Protein AF-0000000072259030 (afdb_homodimer)

InterPro domains:
  IPR032808 DoxX family [PF07681] (17-98)
  IPR051907 DoxX-like inner membrane-associated oxidoreductase [PTHR33452] (8-135)

Radius of gyration: 19.69 Å; Cα contacts (8 Å, |Δi|>4): 380; chains: 2; bounding box: 44×51×45 Å

pLDDT: mean 93.21, std 11.42, range [31.78, 98.94]

Secondary structure (DSSP, 8-state):
--STTT---HHHHHHHHHHHHHHHHHHHHHHHHHHHHTHHHHHHH---TTSS-HHHHHHHHHIIIIIIHHHHHHTSSHHHHHHHHHHHHHHIIIIITTTS-HHHHHHHHHHHHHHHHHHHH-S-SSSHHHHHHHHH--/--STTT---HHHHHHHHHHHHHHHHHHHHHHHHHHHHTHHHHHHH---TTSS-HHHHHHHHHIIIIIIHHHHHHTSSHHHHHHHHHHHHHIIIIIITTTS-HHHHHHHHHHHHHHHHHHHH-S-SSSHHHHHHHHH--

Sequence (276 aa):
MKKVFFSTSPYFADLAKLLLRVGSALMMLTHGWSKISNFSTNLTSFRDPIGLGPAISLQLAIFAEFFCAILLAIGFLSRLSLIPLIITMSVAAFIAHADDPFSSKEKPLLFLLIFIVLLFLGPGRYSVDGQIKKNRNYMKKVFFSTSPYFADLAKLLLRVGSALMMLTHGWSKISNFSTNLTSFRDPIGLGPAISLQLAIFAEFFCAILLAIGFLSRLSLIPLIITMSVAAFIAHADDPFSSKEKPLLFLLIFIVLLFLGPGRYSVDGQIKKNRNY

Nearest PDB structures (foldseek):
  8jxk-assembly3_C  TM=5.195E-01  e=1.902E+00  Mycobacterium tuberculosis H37Rv
  7ajf-assembly1_a  TM=3.246E-01  e=3.812E+00  Bos taurus
  7ajf-assembly1_a  TM=3.245E-01  e=4.864E+00  Bos taurus

Foldseek 3Di:
DVDVVPDDDPVNLQVVLLCLQQVLLVVLQVVLVVCVVCVVVQQVDADDQPPPHSNVLSVLSSCLSHVLSVCSNQQHCNLVSLVSLLVNLCCQQCGVCVPPPVVSNVVSVVSNVSSVVCNVSGNHCRHPVNVVVVVVVD/DVDVVPDDDPVNLQVVLLCLQQVLLVVLQVVLVVCVVCVVVQQVVADDQPPPHSNVLSVLSNCLSHVLSVCSNQQHCNLVSLVSLLVNLCCQQCGVCVPPPVVSNVVSVVSNVSSVVCNVSGNHCRHPVNVVVVVVVD

Solvent-accessible surface area (backbone atoms only — not comparable to full-atom values): 13696 Å² total; per-residue (Å²): 125,74,59,66,79,68,55,61,50,74,68,37,42,44,49,23,37,39,49,51,41,33,54,52,18,54,58,39,27,53,56,15,45,53,47,59,78,40,37,74,63,40,55,76,63,39,67,44,74,82,69,73,40,27,58,53,42,47,51,53,45,33,45,20,27,31,53,23,20,50,32,33,41,54,12,40,64,32,63,67,29,38,49,50,40,39,51,50,23,45,43,45,26,63,52,66,27,51,88,48,59,64,80,72,20,42,54,35,43,53,50,31,49,52,45,56,28,40,57,34,52,43,54,34,65,84,14,48,49,31,47,52,53,54,55,66,76,99,126,76,59,66,81,69,56,60,50,72,67,36,41,42,49,23,37,40,49,52,42,34,53,52,18,54,59,38,28,54,58,14,44,53,49,61,78,40,36,73,63,40,55,77,64,38,65,43,73,83,69,72,40,27,57,54,41,48,50,53,46,32,45,21,26,31,54,24,19,50,32,33,42,54,11,41,61,31,65,67,28,39,48,51,38,41,52,48,23,45,41,45,25,63,50,66,26,50,87,48,59,63,80,74,21,44,54,36,43,52,51,30,50,52,45,55,28,40,56,34,52,44,53,35,66,84,14,49,49,32,47,51,53,54,56,66,76,99

Structure (mmCIF, N/CA/C/O backbone):
data_AF-0000000072259030-model_v1
#
loop_
_entity.id
_entity.type
_entity.pdbx_description
1 polymer 'DoxX family protein'
#
loop_
_atom_site.group_PDB
_atom_site.id
_atom_site.type_symbol
_atom_site.label_atom_id
_atom_site.label_alt_id
_atom_site.label_comp_id
_atom_site.label_asym_id
_atom_site.label_entity_id
_atom_site.label_seq_id
_atom_site.pdbx_PDB_ins_code
_atom_site.Cartn_x
_atom_site.Cartn_y
_atom_site.Cartn_z
_atom_site.occupancy
_atom_site.B_iso_or_equiv
_atom_site.auth_seq_id
_atom_site.auth_comp_id
_atom_site.auth_asym_id
_atom_site.auth_atom_id
_atom_site.pdbx_PDB_model_num
ATOM 1 N N . MET A 1 1 ? 15.438 25.406 -5.754 1 32.22 1 MET A N 1
ATOM 2 C CA . MET A 1 1 ? 15.258 23.984 -6.066 1 32.22 1 MET A CA 1
ATOM 3 C C . MET A 1 1 ? 15.266 23.156 -4.797 1 32.22 1 MET A C 1
ATOM 5 O O . MET A 1 1 ? 15.211 21.922 -4.863 1 32.22 1 MET A O 1
ATOM 9 N N . LYS A 1 2 ? 16 23.625 -3.734 1 45.88 2 LYS A N 1
ATOM 10 C CA . LYS A 1 2 ? 16.328 23.125 -2.4 1 45.88 2 LYS A CA 1
ATOM 11 C C . LYS A 1 2 ? 15.07 22.938 -1.556 1 45.88 2 LYS A C 1
ATOM 13 O O . LY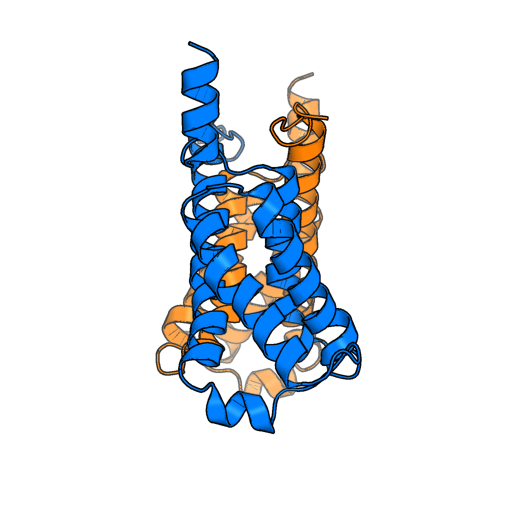S A 1 2 ? 15.023 22.078 -0.676 1 45.88 2 LYS A O 1
ATOM 18 N N . LYS A 1 3 ? 14.125 23.734 -1.747 1 51.41 3 LYS A N 1
ATOM 19 C CA . LYS A 1 3 ? 12.906 23.922 -0.966 1 51.41 3 LYS A CA 1
ATOM 20 C C . LYS A 1 3 ? 11.891 22.828 -1.259 1 51.41 3 LYS A C 1
ATOM 22 O O . LYS A 1 3 ? 11.133 22.422 -0.374 1 51.41 3 LYS A O 1
ATOM 27 N N . VAL A 1 4 ? 11.875 22.453 -2.533 1 48.81 4 VAL A N 1
ATOM 28 C CA . VAL A 1 4 ? 10.867 21.547 -3.076 1 48.81 4 VAL A CA 1
ATOM 29 C C . VAL A 1 4 ? 11.062 20.141 -2.486 1 48.81 4 VAL A C 1
ATOM 31 O O . VAL A 1 4 ? 10.086 19.438 -2.209 1 48.81 4 VAL A O 1
ATOM 34 N N . PHE A 1 5 ? 12.344 19.781 -2.346 1 55.09 5 PHE A N 1
ATOM 35 C CA . PHE A 1 5 ? 12.672 18.453 -1.849 1 55.09 5 PHE A CA 1
ATOM 36 C C . PHE A 1 5 ? 12.258 18.312 -0.391 1 55.09 5 PHE A C 1
ATOM 38 O O . PHE A 1 5 ? 12.023 17.188 0.079 1 55.09 5 PHE A O 1
ATOM 45 N N . PHE A 1 6 ? 11.961 19.406 0.189 1 61.59 6 PHE A N 1
ATOM 46 C CA . PHE A 1 6 ? 11.766 19.25 1.626 1 61.59 6 PHE A CA 1
ATOM 47 C C . PHE A 1 6 ? 10.375 19.734 2.037 1 61.59 6 PHE A C 1
ATOM 49 O O . PHE A 1 6 ? 9.93 19.469 3.16 1 61.59 6 PHE A O 1
ATOM 56 N N . SER A 1 7 ? 9.742 20.422 1.104 1 65.44 7 SER A N 1
ATOM 57 C CA . SER A 1 7 ? 8.539 21.047 1.633 1 65.44 7 SER A CA 1
ATOM 58 C C . SER A 1 7 ? 7.289 20.25 1.242 1 65.44 7 SER A C 1
ATOM 60 O O . SER A 1 7 ? 7.211 19.719 0.137 1 65.44 7 SER A O 1
ATOM 62 N N . THR A 1 8 ? 6.469 19.875 2.279 1 71.69 8 THR A N 1
ATOM 63 C CA . THR A 1 8 ? 5.16 19.281 2 1 71.69 8 THR A CA 1
ATOM 64 C C . THR A 1 8 ? 4.059 20.328 2.162 1 71.69 8 THR A C 1
ATOM 66 O O . THR A 1 8 ? 3.889 20.891 3.242 1 71.69 8 THR A O 1
ATOM 69 N N . SER A 1 9 ? 3.385 20.734 1.022 1 84.31 9 SER A N 1
ATOM 70 C CA . SER A 1 9 ? 2.256 21.656 1.06 1 84.31 9 SER A CA 1
ATOM 71 C C . SER A 1 9 ? 0.97 20.953 1.466 1 84.31 9 SER A C 1
ATOM 73 O O . SER A 1 9 ? 0.848 19.734 1.297 1 84.31 9 SER A O 1
ATOM 75 N N . PRO A 1 10 ? 0.108 21.641 2.115 1 87.69 10 PRO A N 1
ATOM 76 C CA . PRO A 1 10 ? -1.183 21.047 2.482 1 87.69 10 PRO A CA 1
ATOM 77 C C . PRO A 1 10 ? -1.899 20.406 1.294 1 87.69 10 PRO A C 1
ATOM 79 O O . PRO A 1 10 ? -2.609 19.422 1.458 1 87.69 10 PRO A O 1
ATOM 82 N N . TYR A 1 11 ? -1.711 21 0.167 1 92.19 11 TYR A N 1
ATOM 83 C CA . TYR A 1 11 ? -2.322 20.453 -1.04 1 92.19 11 TYR A CA 1
ATOM 84 C C . TYR A 1 11 ? -1.773 19.062 -1.349 1 92.19 11 TYR A C 1
ATOM 86 O O . TYR A 1 11 ? -2.531 18.156 -1.693 1 92.19 11 TYR A O 1
ATOM 94 N N . PHE A 1 12 ? -0.479 18.859 -1.226 1 94.12 12 PHE A N 1
ATOM 95 C CA . PHE A 1 12 ? 0.151 17.578 -1.506 1 94.12 12 PHE A CA 1
ATOM 96 C C . PHE A 1 12 ? -0.278 16.531 -0.485 1 94.12 12 PHE A C 1
ATOM 98 O O . PHE A 1 12 ? -0.446 15.359 -0.826 1 94.12 12 PHE A O 1
ATOM 105 N N . ALA A 1 13 ? -0.448 16.969 0.732 1 94.06 13 ALA A N 1
ATOM 106 C CA . ALA A 1 13 ? -0.908 16.047 1.768 1 94.06 13 ALA A CA 1
ATOM 107 C C . ALA A 1 13 ? -2.322 15.562 1.477 1 94.06 13 ALA A C 1
ATOM 109 O O . ALA A 1 13 ? -2.625 14.375 1.649 1 94.06 13 ALA A O 1
ATOM 110 N N . ASP A 1 14 ? -3.148 16.5 1.069 1 95.62 14 ASP A N 1
ATOM 111 C CA . ASP A 1 14 ? -4.523 16.125 0.73 1 95.62 14 ASP A CA 1
ATOM 112 C C . ASP A 1 14 ? -4.559 15.188 -0.47 1 95.62 14 ASP A C 1
ATOM 114 O O . ASP A 1 14 ? -5.344 14.234 -0.495 1 95.62 14 ASP A O 1
ATOM 118 N N . LEU A 1 15 ? -3.781 15.453 -1.418 1 97.06 15 LEU A N 1
ATOM 119 C CA . LEU A 1 15 ? -3.695 14.609 -2.602 1 97.06 15 LEU A CA 1
ATOM 120 C C . LEU A 1 15 ? -3.193 13.211 -2.236 1 97.06 15 LEU A C 1
ATOM 122 O O . LEU A 1 15 ? -3.697 12.211 -2.752 1 97.06 15 LEU A O 1
ATOM 126 N N . ALA A 1 16 ? -2.199 13.172 -1.402 1 97.81 16 ALA A N 1
ATOM 127 C CA . ALA A 1 16 ? -1.639 11.891 -0.961 1 97.81 16 ALA A CA 1
ATOM 128 C C . ALA A 1 16 ? -2.699 11.031 -0.279 1 97.81 16 ALA A C 1
ATOM 130 O O . ALA A 1 16 ? -2.822 9.844 -0.569 1 97.81 16 ALA A O 1
ATOM 131 N N . LYS A 1 17 ? -3.426 11.633 0.589 1 97.62 17 LYS A N 1
ATOM 132 C CA . LYS A 1 17 ? -4.484 10.914 1.284 1 97.62 17 LYS A CA 1
ATOM 133 C C . LYS A 1 17 ? -5.527 10.383 0.302 1 97.62 17 LYS A C 1
ATOM 135 O O . LYS A 1 17 ? -5.988 9.25 0.426 1 97.62 17 LYS A O 1
ATOM 140 N N . LEU A 1 18 ? -5.902 11.227 -0.646 1 98.56 18 LEU A N 1
ATOM 141 C CA . LEU A 1 18 ? -6.883 10.844 -1.653 1 98.56 18 LEU A CA 1
ATOM 142 C C . LEU A 1 18 ? -6.387 9.664 -2.477 1 98.56 18 LEU A C 1
ATOM 144 O O . LEU A 1 18 ? -7.109 8.68 -2.668 1 98.56 18 LEU A O 1
ATOM 148 N N . LEU A 1 19 ? -5.176 9.734 -2.934 1 98.81 19 LEU A N 1
ATOM 149 C CA . LEU A 1 19 ? -4.594 8.688 -3.768 1 98.81 19 LEU A CA 1
ATOM 150 C C . LEU A 1 19 ? -4.523 7.367 -3.008 1 98.81 19 LEU A C 1
ATOM 152 O O . LEU A 1 19 ? -4.883 6.316 -3.545 1 98.81 19 LEU A O 1
ATOM 156 N N . LEU A 1 20 ? -4.051 7.434 -1.818 1 98.88 20 LEU A N 1
ATOM 157 C CA . LEU A 1 20 ? -3.896 6.234 -1.008 1 98.88 20 LEU A CA 1
ATOM 158 C C . LEU A 1 20 ? -5.246 5.566 -0.762 1 98.88 20 LEU A C 1
ATOM 160 O O . LEU A 1 20 ? -5.379 4.352 -0.908 1 98.88 20 LEU A O 1
ATOM 164 N N . ARG A 1 21 ? -6.191 6.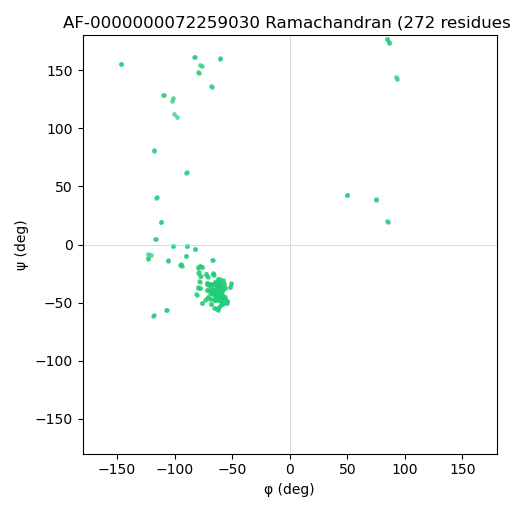375 -0.381 1 98.88 21 ARG A N 1
ATOM 165 C CA . ARG A 1 21 ? -7.523 5.887 -0.045 1 98.88 21 ARG A CA 1
ATOM 166 C C . ARG A 1 21 ? -8.219 5.301 -1.27 1 98.88 21 ARG A C 1
ATOM 168 O O . ARG A 1 21 ? -8.641 4.145 -1.255 1 98.88 21 ARG A O 1
ATOM 175 N N . VAL A 1 22 ? -8.32 6.062 -2.344 1 98.94 22 VAL A N 1
ATOM 176 C CA . VAL A 1 22 ? -9.07 5.652 -3.529 1 98.94 22 VAL A CA 1
ATOM 177 C C . VAL A 1 22 ? -8.32 4.535 -4.25 1 98.94 22 VAL A C 1
ATOM 179 O O . VAL A 1 22 ? -8.922 3.547 -4.676 1 98.94 22 VAL A O 1
ATOM 182 N N . GLY A 1 23 ? -7.02 4.695 -4.414 1 98.94 23 GLY A N 1
ATOM 183 C CA . GLY A 1 23 ? -6.223 3.688 -5.094 1 98.94 23 GLY A CA 1
ATOM 184 C C . GLY A 1 23 ? -6.309 2.32 -4.441 1 98.94 23 GLY A C 1
ATOM 185 O O . GLY A 1 23 ? -6.527 1.315 -5.121 1 98.94 23 GLY A O 1
ATOM 186 N N . SER A 1 24 ? -6.09 2.275 -3.123 1 98.94 24 SER A N 1
ATOM 187 C CA . SER A 1 24 ? -6.137 0.996 -2.422 1 98.94 24 SER A CA 1
ATOM 188 C C . SER A 1 24 ? -7.551 0.421 -2.416 1 98.94 24 SER A C 1
ATOM 190 O O . SER A 1 24 ? -7.734 -0.792 -2.537 1 98.94 24 SER A O 1
ATOM 192 N N . ALA A 1 25 ? -8.57 1.274 -2.246 1 98.94 25 ALA A N 1
ATOM 193 C CA . ALA A 1 25 ? -9.953 0.814 -2.23 1 98.94 25 ALA A CA 1
ATOM 194 C C . ALA A 1 25 ? -10.344 0.198 -3.572 1 98.94 25 ALA A C 1
ATOM 196 O O . ALA A 1 25 ? -11 -0.847 -3.615 1 98.94 25 ALA A O 1
ATOM 197 N N . LEU A 1 26 ? -9.961 0.825 -4.648 1 98.88 26 LEU A N 1
ATOM 198 C CA . LEU A 1 26 ? -10.305 0.306 -5.969 1 98.88 26 LEU A CA 1
ATOM 199 C C . LEU A 1 26 ? -9.625 -1.039 -6.215 1 98.88 26 LEU A C 1
ATOM 201 O O . LEU A 1 26 ? -10.227 -1.943 -6.797 1 98.88 26 LEU A O 1
ATOM 205 N N . MET A 1 27 ? -8.398 -1.14 -5.805 1 98.88 27 MET A N 1
ATOM 206 C CA . MET A 1 27 ? -7.719 -2.424 -5.961 1 98.88 27 MET A CA 1
ATOM 207 C C . MET A 1 27 ? -8.367 -3.492 -5.086 1 98.88 27 MET A C 1
ATOM 209 O O . MET A 1 27 ? -8.516 -4.641 -5.512 1 98.88 27 MET A O 1
ATOM 213 N N . MET A 1 28 ? -8.758 -3.104 -3.879 1 98.88 28 MET A N 1
ATOM 214 C CA . MET A 1 28 ? -9.453 -4.039 -2.996 1 98.88 28 MET A CA 1
ATOM 215 C C . MET A 1 28 ? -10.781 -4.48 -3.605 1 98.88 28 MET A C 1
ATOM 217 O O . MET A 1 28 ? -11.164 -5.645 -3.49 1 98.88 28 MET A O 1
ATOM 221 N N . LEU A 1 29 ? -11.445 -3.568 -4.277 1 98.75 29 LEU A N 1
ATOM 222 C CA . LEU A 1 29 ? -12.742 -3.832 -4.891 1 98.75 29 LEU A CA 1
ATOM 223 C C . LEU A 1 29 ? -12.648 -4.977 -5.895 1 98.75 29 LEU A C 1
ATOM 225 O O . LEU A 1 29 ? -13.602 -5.738 -6.07 1 98.75 29 LEU A O 1
ATOM 229 N N . THR A 1 30 ? -11.531 -5.066 -6.59 1 98.44 30 THR A N 1
ATOM 230 C CA . THR A 1 30 ? -11.359 -6.152 -7.551 1 98.44 30 THR A CA 1
ATOM 231 C C . THR A 1 30 ? -11.422 -7.508 -6.852 1 98.44 30 THR A C 1
ATOM 233 O O . THR A 1 30 ? -11.898 -8.492 -7.422 1 98.44 30 THR A O 1
ATOM 236 N N . HIS A 1 31 ? -10.938 -7.598 -5.625 1 98.38 31 HIS A N 1
ATOM 237 C CA . HIS A 1 31 ? -10.992 -8.828 -4.848 1 98.38 31 HIS A CA 1
ATOM 238 C C . HIS A 1 31 ? -12.43 -9.164 -4.453 1 98.38 31 HIS A C 1
ATOM 240 O O . HIS A 1 31 ? -12.852 -10.32 -4.555 1 98.38 31 HIS A O 1
ATOM 246 N N . GLY A 1 32 ? -13.141 -8.148 -3.947 1 98.44 32 GLY A N 1
ATOM 247 C CA . GLY A 1 32 ? -14.547 -8.352 -3.641 1 98.44 32 GLY A CA 1
ATOM 248 C C . GLY A 1 32 ? -15.367 -8.766 -4.848 1 98.44 32 GLY A C 1
ATOM 249 O O . GLY A 1 32 ? -16.203 -9.664 -4.762 1 98.44 32 GLY A O 1
ATOM 250 N N . TRP A 1 33 ? -15.125 -8.086 -5.969 1 98.25 33 TRP A N 1
ATOM 251 C CA . TRP A 1 33 ? -15.859 -8.383 -7.188 1 98.25 33 TRP A CA 1
ATOM 252 C C . TRP A 1 33 ? -15.578 -9.805 -7.66 1 98.25 33 TRP A C 1
ATOM 254 O O . TRP A 1 33 ? -16.484 -10.508 -8.109 1 98.25 33 TRP A O 1
ATOM 264 N N . SER A 1 34 ? -14.359 -10.188 -7.664 1 97.75 34 SER A N 1
ATOM 265 C CA . SER A 1 34 ? -13.992 -11.531 -8.078 1 97.75 34 SER A CA 1
ATOM 266 C C . SER A 1 34 ? -14.734 -12.586 -7.258 1 97.75 34 SER A C 1
ATOM 268 O O . SER A 1 34 ? -15.164 -13.609 -7.789 1 97.75 34 SER A O 1
ATOM 270 N N . LYS A 1 35 ? -14.93 -12.32 -5.938 1 97.75 35 LYS A N 1
ATOM 271 C CA . LYS A 1 35 ? -15.633 -13.266 -5.078 1 97.75 35 LYS A CA 1
ATOM 272 C C . LYS A 1 35 ? -17.125 -13.297 -5.402 1 97.75 35 LYS A C 1
ATOM 274 O O . LYS A 1 35 ? -17.75 -14.352 -5.363 1 97.75 35 LYS A O 1
ATOM 279 N N . ILE A 1 36 ? -17.625 -12.148 -5.777 1 97.81 36 ILE A N 1
ATOM 280 C CA . ILE A 1 36 ? -19.031 -12.062 -6.121 1 97.81 36 ILE A CA 1
ATOM 281 C C . ILE A 1 36 ? -19.281 -12.727 -7.473 1 97.81 36 ILE A C 1
ATOM 283 O O . ILE A 1 36 ? -20.219 -13.516 -7.625 1 97.81 36 ILE A O 1
ATOM 287 N N . SER A 1 37 ? -18.469 -12.422 -8.469 1 97.75 37 SER A N 1
ATOM 288 C CA . SER A 1 37 ? -18.641 -12.922 -9.828 1 97.75 37 SER A CA 1
ATOM 289 C C . SER A 1 37 ? -18.438 -14.438 -9.891 1 97.75 37 SER A C 1
ATOM 291 O O . SER A 1 37 ? -18.984 -15.102 -10.781 1 97.75 37 SER A O 1
ATOM 293 N N . ASN A 1 38 ? -17.688 -15.016 -9 1 97.06 38 ASN A N 1
ATOM 294 C CA . ASN A 1 38 ? -17.438 -16.453 -8.922 1 97.06 38 ASN A CA 1
ATOM 295 C C . ASN A 1 38 ? -18 -17.047 -7.637 1 97.06 38 ASN A C 1
ATOM 297 O O . ASN A 1 38 ? -17.344 -17.891 -7.004 1 97.06 38 ASN A O 1
ATOM 301 N N . PHE A 1 39 ? -19.125 -16.609 -7.297 1 95.75 39 PHE A N 1
ATOM 302 C CA . PHE A 1 39 ? -19.672 -16.891 -5.98 1 95.75 39 PHE A CA 1
ATOM 303 C C . PHE A 1 39 ? -19.859 -18.391 -5.781 1 95.75 39 PHE A C 1
ATOM 305 O O . PHE A 1 39 ? -19.469 -18.938 -4.746 1 95.75 39 PHE A O 1
ATOM 312 N N . SER A 1 40 ? -20.438 -19.125 -6.723 1 94.75 40 SER A N 1
ATOM 313 C CA . SER A 1 40 ? -20.703 -20.547 -6.605 1 94.75 40 SER A CA 1
ATOM 314 C C . SER A 1 40 ? -19.422 -21.344 -6.395 1 94.75 40 SER A C 1
ATOM 316 O O . SER A 1 40 ? -19.359 -22.219 -5.535 1 94.75 40 SER A O 1
ATOM 318 N N . THR A 1 41 ? -18.453 -21 -7.164 1 95.06 41 THR A N 1
ATOM 319 C CA . THR A 1 41 ? -17.156 -21.641 -7.023 1 95.06 41 THR A CA 1
ATOM 320 C C . THR A 1 41 ? -16.547 -21.344 -5.66 1 95.06 41 THR A C 1
ATOM 322 O O . THR A 1 41 ? -16.016 -22.234 -4.996 1 95.06 41 THR A O 1
ATOM 325 N N . ASN A 1 42 ? -16.672 -20.094 -5.195 1 93.88 42 ASN A N 1
ATOM 326 C CA . ASN A 1 42 ? -16.109 -19.688 -3.912 1 93.88 42 ASN A CA 1
ATOM 327 C C . ASN A 1 42 ? -16.844 -20.344 -2.748 1 93.88 42 ASN A C 1
ATOM 329 O O . ASN A 1 42 ? -16.25 -20.656 -1.721 1 93.88 42 ASN A O 1
ATOM 333 N N . LEU A 1 43 ? -18.109 -20.531 -2.91 1 91.31 43 LEU A N 1
ATOM 334 C CA . LEU A 1 43 ? -18.891 -21.156 -1.847 1 91.31 43 LEU A CA 1
ATOM 335 C C . LEU A 1 43 ? -18.391 -22.562 -1.555 1 91.31 43 LEU A C 1
ATOM 337 O O . LEU A 1 43 ? -18.422 -23.016 -0.405 1 91.31 43 LEU A O 1
ATOM 341 N N . THR A 1 44 ? -17.859 -23.234 -2.535 1 90.56 44 THR A N 1
ATOM 342 C CA . THR A 1 44 ? -17.453 -24.625 -2.393 1 90.56 44 THR A CA 1
ATOM 343 C C . THR A 1 44 ? -15.969 -24.719 -2.018 1 90.56 44 THR A C 1
ATOM 345 O O . THR A 1 44 ? -15.539 -25.703 -1.408 1 90.56 44 THR A O 1
ATOM 348 N N . SER A 1 45 ? -15.234 -23.641 -2.254 1 89.31 45 SER A N 1
ATOM 349 C CA . SER A 1 45 ? -13.781 -23.766 -2.131 1 89.31 45 SER A CA 1
ATOM 350 C C . SER A 1 45 ? -13.227 -22.812 -1.095 1 89.31 45 SER A C 1
ATOM 352 O O . SER A 1 45 ? -12.055 -22.891 -0.722 1 89.31 45 SER A O 1
ATOM 354 N N . PHE A 1 46 ? -14.07 -21.906 -0.619 1 89.25 46 PHE A N 1
ATOM 355 C CA . PHE A 1 46 ? -13.555 -20.891 0.282 1 89.25 46 PHE A CA 1
ATOM 356 C C . PHE A 1 46 ? -13.125 -21.5 1.608 1 89.25 46 PHE A C 1
ATOM 358 O O . PHE A 1 46 ? -13.852 -22.312 2.189 1 89.25 46 PHE A O 1
ATOM 365 N N . ARG A 1 47 ? -12.023 -21.031 1.971 1 81.5 47 ARG A N 1
ATOM 366 C CA . ARG A 1 47 ? -11.461 -21.516 3.223 1 81.5 47 ARG A CA 1
ATOM 367 C C . ARG A 1 47 ? -12.164 -20.906 4.426 1 81.5 47 ARG A C 1
ATOM 369 O O . ARG A 1 47 ? -12.875 -19.906 4.285 1 81.5 47 ARG A O 1
ATOM 376 N N . ASP A 1 48 ? -12.164 -21.547 5.488 1 87.25 48 ASP A N 1
ATOM 377 C CA . ASP A 1 48 ? -12.711 -21.062 6.754 1 87.25 48 ASP A CA 1
ATOM 378 C C . ASP A 1 48 ? -11.625 -20.953 7.816 1 87.25 48 ASP A C 1
ATOM 380 O O . ASP A 1 48 ? -11.625 -21.688 8.805 1 87.25 48 ASP A O 1
ATOM 384 N N . PRO A 1 49 ? -10.945 -19.844 7.68 1 84 49 PRO A N 1
ATOM 385 C CA . PRO A 1 49 ? -9.742 -19.766 8.516 1 84 49 PRO A CA 1
ATOM 386 C C . PRO A 1 49 ? -10.062 -19.469 9.984 1 84 49 PRO A C 1
ATOM 388 O O . PRO A 1 49 ? -9.266 -19.766 10.867 1 84 49 PRO A O 1
ATOM 391 N N . ILE A 1 50 ? -11.195 -18.969 10.227 1 86.88 50 ILE A N 1
ATOM 392 C CA . ILE A 1 50 ? -11.453 -18.594 11.609 1 86.88 50 ILE A CA 1
ATOM 393 C C . ILE A 1 50 ? -12.594 -19.422 12.164 1 86.88 50 ILE A C 1
ATOM 395 O O . ILE A 1 50 ? -13.109 -19.141 13.25 1 86.88 50 ILE A O 1
ATOM 399 N N . GLY A 1 51 ? -13.125 -20.406 11.406 1 89.88 51 GLY A N 1
ATOM 400 C CA . GLY A 1 51 ? -14.039 -21.406 11.938 1 89.88 51 GLY A CA 1
ATOM 401 C C . GLY A 1 51 ? -15.484 -20.953 11.961 1 89.88 51 GLY A C 1
ATOM 402 O O . GLY A 1 51 ? -16.297 -21.5 12.703 1 89.88 51 GLY A O 1
ATOM 403 N N . LEU A 1 52 ? -15.859 -19.969 11.219 1 91.94 52 LEU A N 1
ATOM 404 C CA . LEU A 1 52 ? -17.234 -19.469 11.156 1 91.94 52 LEU A CA 1
ATOM 405 C C . LEU A 1 52 ? -18.031 -20.203 10.086 1 91.94 52 LEU A C 1
ATOM 407 O O . LEU A 1 52 ? -19.25 -20.047 10 1 91.94 52 LEU A O 1
ATOM 411 N N . GLY A 1 53 ? -17.391 -21.156 9.344 1 92.94 53 GLY A N 1
ATOM 412 C CA . GLY A 1 53 ? -17.969 -21.781 8.164 1 92.94 53 GLY A CA 1
ATOM 413 C C . GLY A 1 53 ? -17.594 -21.062 6.871 1 92.94 53 GLY A C 1
ATOM 414 O O . GLY A 1 53 ? -17.469 -19.844 6.844 1 92.94 53 GLY A O 1
ATOM 415 N N . PRO A 1 54 ? -17.406 -21.844 5.859 1 93.12 54 PRO A N 1
ATOM 416 C CA . PRO A 1 54 ? -16.953 -21.266 4.598 1 93.12 54 PRO A CA 1
ATOM 417 C C . PRO A 1 54 ? -17.922 -20.234 4.035 1 93.12 54 PRO A C 1
ATOM 419 O O . PRO A 1 54 ? -17.5 -19.188 3.541 1 93.12 54 PRO A O 1
ATOM 422 N N . ALA A 1 55 ? -19.188 -20.516 4.133 1 94.31 55 ALA A N 1
ATOM 423 C CA . ALA A 1 55 ? -20.188 -19.609 3.566 1 94.31 55 ALA A CA 1
ATOM 424 C C . ALA A 1 55 ? -20.188 -18.266 4.293 1 94.31 55 ALA A C 1
ATOM 426 O O . ALA A 1 55 ? -20.188 -17.219 3.656 1 94.31 55 ALA A O 1
ATOM 427 N N . ILE A 1 56 ? -20.203 -18.312 5.57 1 95.75 56 ILE A N 1
ATOM 428 C CA . ILE A 1 56 ? -20.203 -17.094 6.367 1 95.75 56 ILE A CA 1
ATOM 429 C C . ILE A 1 56 ? -18.891 -16.344 6.176 1 95.75 56 ILE A C 1
ATOM 431 O O . ILE A 1 56 ? -18.891 -15.117 6.004 1 95.75 56 ILE A O 1
ATOM 435 N N . SER A 1 57 ? -17.797 -17.016 6.168 1 96.19 57 SER A N 1
ATOM 436 C CA . SER A 1 57 ? -16.484 -16.406 5.961 1 96.19 57 SER A CA 1
ATOM 437 C C . SER A 1 57 ? -16.422 -15.695 4.613 1 96.19 57 SER A C 1
ATOM 439 O O . SER A 1 57 ? -15.906 -14.578 4.516 1 96.19 57 SER A O 1
ATOM 441 N N . LEU A 1 58 ? -16.938 -16.359 3.605 1 96.94 58 LEU A N 1
ATOM 442 C CA . LEU A 1 58 ? -16.969 -15.789 2.264 1 96.94 58 LEU A CA 1
ATOM 443 C C . LEU A 1 58 ? -17.797 -14.508 2.242 1 96.94 58 LEU A C 1
ATOM 445 O O . LEU A 1 58 ? -17.359 -13.5 1.675 1 96.94 58 LEU A O 1
ATOM 449 N N . GLN A 1 59 ? -18.938 -14.539 2.855 1 97.38 59 GLN A N 1
ATOM 450 C CA . GLN A 1 59 ? -19.812 -13.375 2.855 1 97.38 59 GLN A CA 1
ATOM 451 C C . GLN A 1 59 ? -19.188 -12.211 3.621 1 97.38 59 GLN A C 1
ATOM 453 O O . GLN A 1 59 ? -19.328 -11.055 3.225 1 97.38 59 GLN A O 1
ATOM 458 N N . LEU A 1 60 ? -18.547 -12.516 4.727 1 97.69 60 LEU A N 1
ATOM 459 C CA . LEU A 1 60 ? -17.859 -11.477 5.492 1 97.69 60 LEU A CA 1
ATOM 460 C C . LEU A 1 60 ? -16.734 -10.859 4.676 1 97.69 60 LEU A C 1
ATOM 462 O O . LEU A 1 60 ? -16.531 -9.641 4.711 1 97.69 60 LEU A O 1
ATOM 466 N N . ALA A 1 61 ? -15.984 -11.68 3.988 1 97.94 61 ALA A N 1
ATOM 467 C CA . ALA A 1 61 ? -14.922 -11.188 3.121 1 97.94 61 ALA A CA 1
ATOM 468 C C . ALA A 1 61 ? -15.484 -10.289 2.02 1 97.94 61 ALA A C 1
ATOM 470 O O . ALA A 1 61 ? -14.938 -9.219 1.742 1 97.94 61 ALA A O 1
ATOM 471 N N . ILE A 1 62 ? -16.578 -10.695 1.409 1 98.5 62 ILE A N 1
ATOM 472 C CA . ILE A 1 62 ? -17.219 -9.914 0.354 1 98.5 62 ILE A CA 1
ATOM 473 C C . ILE A 1 62 ? -17.703 -8.578 0.917 1 98.5 62 ILE A C 1
ATOM 475 O O . ILE A 1 62 ? -17.516 -7.531 0.288 1 98.5 62 ILE A O 1
ATOM 479 N N . PHE A 1 63 ? -18.328 -8.648 2.072 1 98.81 63 PHE A N 1
ATOM 480 C CA . PHE A 1 63 ? -18.797 -7.426 2.709 1 98.81 63 PHE A CA 1
ATOM 481 C C . PHE A 1 63 ? -17.656 -6.426 2.867 1 98.81 63 PHE A C 1
ATOM 483 O O . PHE A 1 63 ? -17.797 -5.254 2.514 1 98.81 63 PHE A O 1
ATOM 490 N N . ALA A 1 64 ? -16.562 -6.859 3.369 1 98.88 64 ALA A N 1
ATOM 491 C CA . ALA A 1 64 ? -15.414 -5.992 3.596 1 98.88 64 ALA A CA 1
ATOM 492 C C . ALA A 1 64 ? -14.797 -5.539 2.273 1 98.88 64 ALA A C 1
ATOM 494 O O . ALA A 1 64 ? -14.695 -4.34 2.006 1 98.88 64 ALA A O 1
ATOM 495 N N . GLU A 1 65 ? -14.531 -6.477 1.436 1 98.94 65 GLU A N 1
ATOM 496 C CA . GLU A 1 65 ? -13.695 -6.234 0.266 1 98.94 65 GLU A CA 1
ATOM 497 C C . GLU A 1 65 ? -14.477 -5.535 -0.842 1 98.94 65 GLU A C 1
ATOM 499 O O . GLU A 1 65 ? -13.883 -4.941 -1.745 1 98.94 65 GLU A O 1
ATOM 504 N N . PHE A 1 66 ? -15.766 -5.672 -0.84 1 98.81 66 PHE A N 1
ATOM 505 C CA . PHE A 1 66 ? -16.547 -5.035 -1.893 1 98.81 66 PHE A CA 1
ATOM 506 C C . PHE A 1 66 ? -17.312 -3.83 -1.351 1 98.81 66 PHE A C 1
ATOM 508 O O . PHE A 1 66 ? -17.094 -2.703 -1.803 1 98.81 66 PHE A O 1
ATOM 515 N N . PHE A 1 67 ? -18.125 -4.023 -0.338 1 98.88 67 PHE A N 1
ATOM 516 C CA . PHE A 1 67 ? -18.984 -2.955 0.133 1 98.88 67 PHE A CA 1
ATOM 517 C C . PHE A 1 67 ? -18.203 -1.935 0.948 1 98.88 67 PHE A C 1
ATOM 519 O O . PHE A 1 67 ? -18.297 -0.73 0.698 1 98.88 67 PHE A O 1
ATOM 526 N N . CYS A 1 68 ? -17.453 -2.402 1.905 1 98.94 68 CYS A N 1
ATOM 527 C CA . CYS A 1 68 ? -16.672 -1.465 2.697 1 98.94 68 CYS A CA 1
ATOM 528 C C . CYS A 1 68 ? -15.625 -0.761 1.834 1 98.94 68 CYS A C 1
ATOM 530 O O . CYS A 1 68 ? -15.305 0.406 2.068 1 98.94 68 CYS A O 1
ATOM 532 N N . ALA A 1 69 ? -15.078 -1.472 0.863 1 98.94 69 ALA A N 1
ATOM 533 C CA . ALA A 1 69 ? -14.117 -0.846 -0.045 1 98.94 69 ALA A CA 1
ATOM 534 C C . ALA A 1 69 ? -14.773 0.276 -0.846 1 98.94 69 ALA A C 1
ATOM 536 O O . ALA A 1 69 ? -14.148 1.309 -1.103 1 98.94 69 ALA A O 1
ATOM 537 N N . ILE A 1 70 ? -16.016 0.157 -1.244 1 98.94 70 ILE A N 1
ATOM 538 C CA . ILE A 1 70 ? -16.75 1.2 -1.954 1 98.94 70 ILE A CA 1
ATOM 539 C C . ILE A 1 70 ? -16.922 2.418 -1.049 1 98.94 70 ILE A C 1
ATOM 541 O O . ILE A 1 70 ? -16.672 3.553 -1.471 1 98.94 70 ILE A O 1
ATOM 545 N N . LEU A 1 71 ? -17.344 2.15 0.155 1 98.88 71 LEU A N 1
ATOM 546 C CA . LEU A 1 71 ? -17.516 3.24 1.11 1 98.88 71 LEU A CA 1
ATOM 547 C C . LEU A 1 71 ? -16.188 3.965 1.342 1 98.88 71 LEU A C 1
ATOM 549 O O . LEU A 1 71 ? -16.156 5.191 1.437 1 98.88 71 LEU A O 1
ATOM 553 N N . LEU A 1 72 ? -15.133 3.182 1.432 1 98.88 72 LEU A N 1
ATOM 554 C CA . LEU A 1 72 ? -13.812 3.779 1.622 1 98.88 72 LEU A CA 1
ATOM 555 C C . LEU A 1 72 ? -13.422 4.625 0.415 1 98.88 72 LEU A C 1
ATOM 557 O O . LEU A 1 72 ? -12.883 5.723 0.57 1 98.88 72 LEU A O 1
ATOM 561 N N . ALA A 1 73 ? -13.688 4.156 -0.771 1 98.88 73 ALA A N 1
ATOM 562 C CA . ALA A 1 73 ? -13.32 4.867 -1.992 1 98.88 73 ALA A CA 1
ATOM 563 C C . ALA A 1 73 ? -13.961 6.25 -2.035 1 98.88 73 ALA A C 1
ATOM 565 O O . ALA A 1 73 ? -13.305 7.238 -2.381 1 98.88 73 ALA A O 1
ATOM 566 N N . ILE A 1 74 ? -15.148 6.359 -1.628 1 98.56 74 ILE A N 1
ATOM 567 C CA . ILE A 1 74 ? -15.844 7.645 -1.711 1 98.56 74 ILE A CA 1
ATOM 568 C C . ILE A 1 74 ? -15.609 8.438 -0.428 1 98.56 74 ILE A C 1
ATOM 570 O O . ILE A 1 74 ? -15.922 9.633 -0.362 1 98.56 74 ILE A O 1
ATOM 574 N N . GLY A 1 75 ? -15.055 7.82 0.551 1 98.25 75 GLY A N 1
ATOM 575 C CA . GLY A 1 75 ? -14.742 8.469 1.812 1 98.25 75 GLY A CA 1
ATOM 576 C C . GLY A 1 75 ? -15.961 8.711 2.682 1 98.25 75 GLY A C 1
ATOM 577 O O . GLY A 1 75 ? -16.109 9.781 3.277 1 98.25 75 GLY A O 1
ATOM 578 N N . PHE A 1 76 ? -16.812 7.75 2.652 1 98.12 76 PHE A N 1
ATOM 579 C CA . PHE A 1 76 ? -18 7.777 3.51 1 98.12 76 PHE A CA 1
ATOM 580 C C . PHE A 1 76 ? -17.891 6.719 4.602 1 98.12 76 PHE A C 1
ATOM 582 O O . PHE A 1 76 ? -17.641 5.547 4.316 1 98.12 76 PHE A O 1
ATOM 589 N N . LEU A 1 77 ? -18.125 7.168 6.016 1 97.38 77 LEU A N 1
ATOM 590 C CA . LEU A 1 77 ? -17.922 6.25 7.133 1 97.38 77 LEU A CA 1
ATOM 591 C C . LEU A 1 77 ? -16.578 5.555 7.031 1 97.38 77 LEU A C 1
ATOM 593 O O . LEU A 1 77 ? -16.484 4.332 7.176 1 97.38 77 LEU A O 1
ATOM 597 N N . SER A 1 78 ? -15.602 6.371 6.68 1 97.44 78 SER A N 1
ATOM 598 C CA . SER A 1 78 ? -14.297 5.844 6.273 1 97.44 78 SER A CA 1
ATOM 599 C C . SER A 1 78 ? -13.664 5.023 7.387 1 97.44 78 SER A C 1
ATOM 601 O O . SER A 1 78 ? -13.281 3.869 7.176 1 97.44 78 SER A O 1
ATOM 603 N N . ARG A 1 79 ? -13.547 5.488 8.602 1 97.31 79 ARG A N 1
ATOM 604 C CA . ARG A 1 79 ? -12.883 4.773 9.688 1 97.31 79 ARG A CA 1
ATOM 605 C C . ARG A 1 79 ? -13.664 3.52 10.07 1 97.31 79 ARG A C 1
ATOM 607 O O . ARG A 1 79 ? -13.07 2.502 10.438 1 97.31 79 ARG A O 1
ATOM 614 N N . LEU A 1 80 ? -14.992 3.594 9.977 1 98.06 80 LEU A N 1
ATOM 615 C CA . LEU A 1 80 ? -15.805 2.418 10.258 1 98.06 80 LEU A CA 1
ATOM 616 C C . LEU A 1 80 ? -15.617 1.353 9.188 1 98.06 80 LEU A C 1
ATOM 618 O O . LEU A 1 80 ? -15.562 0.159 9.492 1 98.06 80 LEU A O 1
ATOM 622 N N . SER A 1 81 ? -15.57 1.793 7.949 1 98.69 81 SER A N 1
ATOM 623 C CA . SER A 1 81 ? -15.391 0.849 6.852 1 98.69 81 SER A CA 1
ATOM 624 C C . SER A 1 81 ? -14.008 0.196 6.902 1 98.69 81 SER A C 1
ATOM 626 O O . SER A 1 81 ? -13.844 -0.947 6.473 1 98.69 81 SER A O 1
ATOM 628 N N . LEU A 1 82 ? -13.078 0.851 7.496 1 98.88 82 LEU A N 1
ATOM 629 C CA . LEU A 1 82 ? -11.719 0.334 7.578 1 98.88 82 LEU A CA 1
ATOM 630 C C . LEU A 1 82 ? -11.633 -0.823 8.57 1 98.88 82 LEU A C 1
ATOM 632 O O . LEU A 1 82 ? -10.758 -1.686 8.453 1 98.88 82 LEU A O 1
ATOM 636 N N . ILE A 1 83 ? -12.508 -0.881 9.523 1 98.75 83 ILE A N 1
ATOM 637 C CA . ILE A 1 83 ? -12.445 -1.898 10.562 1 98.75 83 ILE A CA 1
ATOM 638 C C . ILE A 1 83 ? -12.602 -3.285 9.945 1 98.75 83 ILE A C 1
ATOM 640 O O . ILE A 1 83 ? -11.711 -4.133 10.07 1 98.75 83 ILE A O 1
ATOM 644 N N . PRO A 1 84 ? -13.672 -3.576 9.203 1 98.88 84 PRO A N 1
ATOM 645 C CA . PRO A 1 84 ? -13.773 -4.895 8.57 1 98.88 84 PRO A CA 1
ATOM 646 C C . PRO A 1 84 ? -12.641 -5.168 7.582 1 98.88 84 PRO A C 1
ATOM 648 O O . PRO A 1 84 ? -12.203 -6.312 7.438 1 98.88 84 PRO A O 1
ATOM 651 N N . LEU A 1 85 ? -12.203 -4.168 6.867 1 98.94 85 LEU A N 1
ATOM 652 C CA . LEU A 1 85 ? -11.109 -4.328 5.918 1 98.94 85 LEU A CA 1
ATOM 653 C C . LEU A 1 85 ? -9.828 -4.75 6.629 1 98.94 85 LEU A C 1
ATOM 655 O O . LEU A 1 85 ? -9.125 -5.652 6.168 1 98.94 85 LEU A O 1
ATOM 659 N N . ILE A 1 86 ? -9.508 -4.121 7.758 1 98.94 86 ILE A N 1
ATOM 660 C CA . ILE A 1 86 ? -8.328 -4.441 8.555 1 98.94 86 ILE A CA 1
ATOM 661 C C . ILE A 1 86 ? -8.438 -5.867 9.086 1 98.94 86 ILE A C 1
ATOM 663 O O . ILE A 1 86 ? -7.477 -6.637 9.039 1 98.94 86 ILE A O 1
ATOM 667 N N . ILE A 1 87 ? -9.609 -6.195 9.578 1 98.75 87 ILE A N 1
ATOM 668 C CA . ILE A 1 87 ? -9.828 -7.543 10.102 1 98.75 87 ILE A CA 1
ATOM 669 C C . ILE A 1 87 ? -9.617 -8.562 8.984 1 98.75 87 ILE A C 1
ATOM 671 O O . ILE A 1 87 ? -8.898 -9.547 9.164 1 98.75 87 ILE A O 1
ATOM 675 N N . THR A 1 88 ? -10.203 -8.328 7.844 1 98.44 88 THR A N 1
ATOM 676 C CA . THR A 1 88 ? -10.117 -9.266 6.73 1 98.44 88 THR A CA 1
ATOM 677 C C . THR A 1 88 ? -8.672 -9.445 6.273 1 98.44 88 THR A C 1
ATOM 679 O O . THR A 1 88 ? -8.227 -10.562 6.023 1 98.44 88 THR A O 1
ATOM 682 N N . MET A 1 89 ? -7.93 -8.352 6.195 1 98.75 89 MET A N 1
ATOM 683 C CA . MET A 1 89 ? -6.543 -8.469 5.754 1 98.75 89 MET A CA 1
ATOM 684 C C . MET A 1 89 ? -5.684 -9.125 6.828 1 98.75 89 MET A C 1
ATOM 686 O O . MET A 1 89 ? -4.727 -9.836 6.516 1 98.75 89 MET A O 1
ATOM 690 N N . SER A 1 90 ? -5.988 -8.891 8.086 1 98.69 90 SER A N 1
ATOM 691 C CA . SER A 1 90 ? -5.293 -9.594 9.156 1 98.69 90 SER A CA 1
ATOM 692 C C . SER A 1 90 ? -5.527 -11.102 9.078 1 98.69 90 SER A C 1
ATOM 694 O O . SER A 1 90 ? -4.582 -11.883 9.18 1 98.69 90 SER A O 1
ATOM 696 N N . VAL A 1 91 ? -6.777 -11.453 8.906 1 98.12 91 VAL A N 1
ATOM 697 C CA . VAL A 1 91 ? -7.121 -12.867 8.773 1 98.12 91 VAL A CA 1
ATOM 698 C C . VAL A 1 91 ? -6.402 -13.461 7.566 1 98.12 91 VAL A C 1
ATOM 700 O O . VAL A 1 91 ? -5.836 -14.555 7.648 1 98.12 91 VAL A O 1
ATOM 703 N N . ALA A 1 92 ? -6.414 -12.781 6.434 1 97.25 92 ALA A N 1
ATOM 704 C CA . ALA A 1 92 ? -5.758 -13.266 5.223 1 97.25 92 ALA A CA 1
ATOM 705 C C . ALA A 1 92 ? -4.262 -13.445 5.445 1 97.25 92 ALA A C 1
ATOM 707 O O . ALA A 1 92 ? -3.701 -14.492 5.109 1 97.25 92 ALA A O 1
ATOM 708 N N . ALA A 1 93 ? -3.623 -12.508 6.117 1 98 93 ALA A N 1
ATOM 709 C CA . ALA A 1 93 ? -2.168 -12.5 6.25 1 98 93 ALA A CA 1
ATOM 710 C C . ALA A 1 93 ? -1.715 -13.453 7.352 1 98 93 ALA A C 1
ATOM 712 O O . ALA A 1 93 ? -0.778 -14.234 7.16 1 98 93 ALA A O 1
ATOM 713 N N . PHE A 1 94 ? -2.402 -13.445 8.461 1 97.88 94 PHE A N 1
ATOM 714 C CA . PHE A 1 94 ? -1.835 -14.078 9.648 1 97.88 94 PHE A CA 1
ATOM 715 C C . PHE A 1 94 ? -2.523 -15.406 9.938 1 97.88 94 PHE A C 1
ATOM 717 O O . PHE A 1 94 ? -2.045 -16.188 10.758 1 97.88 94 PHE A O 1
ATOM 724 N N . ILE A 1 95 ? -3.639 -15.711 9.336 1 96.38 95 ILE A N 1
ATOM 725 C CA . ILE A 1 95 ? -4.328 -16.969 9.578 1 96.38 95 ILE A CA 1
ATOM 726 C C . ILE A 1 95 ? -4.402 -17.766 8.273 1 96.38 95 ILE A C 1
ATOM 728 O O . ILE A 1 95 ? -3.834 -18.859 8.18 1 96.38 95 ILE A O 1
ATOM 732 N N . ALA A 1 96 ? -5.051 -17.25 7.227 1 94.75 96 ALA A N 1
ATOM 733 C CA . ALA A 1 96 ? -5.219 -17.969 5.969 1 94.75 96 ALA A CA 1
ATOM 734 C C . ALA A 1 96 ? -3.867 -18.344 5.363 1 94.75 96 ALA A C 1
ATOM 736 O O . ALA A 1 96 ? -3.695 -19.438 4.836 1 94.75 96 ALA A O 1
ATOM 737 N N . HIS A 1 97 ? -2.895 -17.422 5.449 1 96.25 97 HIS A N 1
ATOM 738 C CA . HIS A 1 97 ? -1.591 -17.656 4.836 1 96.25 97 HIS A CA 1
ATOM 739 C C . HIS A 1 97 ? -0.509 -17.828 5.895 1 96.25 97 HIS A C 1
ATOM 741 O O . HIS A 1 97 ? 0.675 -17.625 5.621 1 96.25 97 HIS A O 1
ATOM 747 N N . ALA A 1 98 ? -0.891 -18.125 7.086 1 94.56 98 ALA A N 1
ATOM 748 C CA . ALA A 1 98 ? 0.04 -18.234 8.211 1 94.56 98 ALA A CA 1
ATOM 749 C C . ALA A 1 98 ? 1.206 -19.156 7.871 1 94.56 98 ALA A C 1
ATOM 751 O O . ALA A 1 98 ? 2.359 -18.859 8.188 1 94.56 98 ALA A O 1
ATOM 752 N N . ASP A 1 99 ? 0.987 -20.234 7.125 1 95.69 99 ASP A N 1
ATOM 753 C CA . ASP A 1 99 ? 2.008 -21.25 6.883 1 95.69 99 ASP A CA 1
ATOM 754 C C . ASP A 1 99 ? 2.629 -21.078 5.496 1 95.69 99 ASP A C 1
ATOM 756 O O . ASP A 1 99 ? 3.484 -21.875 5.098 1 95.69 99 ASP A O 1
ATOM 760 N N . ASP A 1 100 ? 2.145 -20.125 4.812 1 96.69 100 ASP A N 1
ATOM 761 C CA . ASP A 1 100 ? 2.66 -19.875 3.471 1 96.69 100 ASP A CA 1
ATOM 762 C C . ASP A 1 100 ? 3.939 -19.047 3.518 1 96.69 100 ASP A C 1
ATOM 764 O O . ASP A 1 100 ? 4.25 -18.422 4.539 1 96.69 100 ASP A O 1
ATOM 768 N N . PRO A 1 101 ? 4.703 -19.078 2.439 1 96.56 101 PRO A N 1
ATOM 769 C CA . PRO A 1 101 ? 5.852 -18.172 2.359 1 96.56 101 PRO A CA 1
ATOM 770 C C . PRO A 1 101 ? 5.445 -16.703 2.428 1 96.56 101 PRO A C 1
ATOM 772 O O . PRO A 1 101 ? 4.285 -16.359 2.184 1 96.56 101 PRO A O 1
ATOM 775 N N . PHE A 1 102 ? 6.324 -15.867 2.744 1 96.88 102 PHE A N 1
ATOM 776 C CA . PHE A 1 102 ? 6.07 -14.438 2.91 1 96.88 102 PHE A CA 1
ATOM 777 C C . PHE A 1 102 ? 5.48 -13.844 1.638 1 96.88 102 PHE A C 1
ATOM 779 O O . PHE A 1 102 ? 4.637 -12.945 1.699 1 96.88 102 PHE A O 1
ATOM 786 N N . SER A 1 103 ? 5.91 -14.375 0.531 1 94.31 103 SER A N 1
ATOM 787 C CA . SER A 1 103 ? 5.438 -13.867 -0.751 1 94.31 103 SER A CA 1
ATOM 788 C C . SER A 1 103 ? 3.92 -13.953 -0.857 1 94.31 103 SER A C 1
ATOM 790 O O . SER A 1 103 ? 3.289 -13.109 -1.504 1 94.31 103 SER A O 1
ATOM 792 N N . SER A 1 104 ? 3.33 -14.938 -0.208 1 95.25 104 SER A N 1
ATOM 793 C CA . SER A 1 104 ? 1.881 -15.109 -0.225 1 95.25 104 SER A CA 1
ATOM 794 C C . SER A 1 104 ? 1.199 -14.164 0.76 1 95.25 104 SER A C 1
ATOM 796 O O . SER A 1 104 ? 0.019 -13.844 0.606 1 95.25 104 SER A O 1
ATOM 798 N N . LYS A 1 105 ? 1.938 -13.656 1.745 1 97.69 105 LYS A N 1
ATOM 799 C CA . LYS A 1 105 ? 1.404 -12.812 2.812 1 97.69 105 LYS A CA 1
ATOM 800 C C . LYS A 1 105 ? 1.566 -11.336 2.479 1 97.69 105 LYS A C 1
ATOM 802 O O . LYS A 1 105 ? 0.909 -10.484 3.078 1 97.69 105 LYS A O 1
ATOM 807 N N . GLU A 1 106 ? 2.402 -11.117 1.58 1 98.5 106 GLU 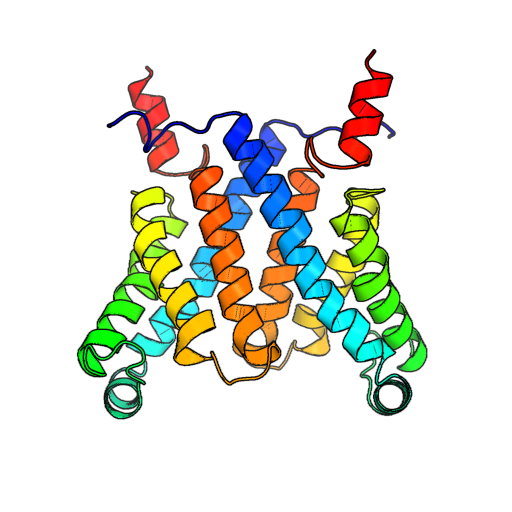A N 1
ATOM 808 C CA . GLU A 1 106 ? 2.854 -9.742 1.384 1 98.5 106 GLU A CA 1
ATOM 809 C C . GLU A 1 106 ? 1.725 -8.867 0.853 1 98.5 106 GLU A C 1
ATOM 811 O O . GLU A 1 106 ? 1.569 -7.719 1.282 1 98.5 106 GLU A O 1
ATOM 816 N N . LYS A 1 107 ? 0.946 -9.375 -0.097 1 98.44 107 LYS A N 1
ATOM 817 C CA . LYS A 1 107 ? -0.121 -8.555 -0.662 1 98.44 107 LYS A CA 1
ATOM 818 C C . LYS A 1 107 ? -1.133 -8.148 0.408 1 98.44 107 LYS A C 1
ATOM 820 O O . LYS A 1 107 ? -1.427 -6.965 0.58 1 98.44 107 LYS A O 1
ATOM 825 N N . PRO A 1 108 ? -1.692 -9.117 1.153 1 98.75 108 PRO A N 1
ATOM 826 C CA . PRO A 1 108 ? -2.611 -8.68 2.205 1 98.75 108 PRO A CA 1
ATOM 827 C C . PRO A 1 108 ? -1.929 -7.816 3.262 1 98.75 108 PRO A C 1
ATOM 829 O O . PRO A 1 108 ? -2.562 -6.93 3.844 1 98.75 108 PRO A O 1
ATOM 832 N N . LEU A 1 109 ? -0.679 -8.008 3.51 1 98.88 109 LEU A N 1
ATOM 833 C CA . LEU A 1 109 ? 0.038 -7.168 4.465 1 98.88 109 LEU A CA 1
ATOM 834 C C . LEU A 1 109 ? 0.169 -5.742 3.939 1 98.88 109 LEU A C 1
ATOM 836 O O . LEU A 1 109 ? 0.13 -4.785 4.719 1 98.88 109 LEU A O 1
ATOM 840 N N . LEU A 1 110 ? 0.41 -5.566 2.652 1 98.94 110 LEU A N 1
ATOM 841 C CA . LEU A 1 110 ? 0.453 -4.234 2.061 1 98.94 110 LEU A CA 1
ATOM 842 C C . LEU A 1 110 ? -0.89 -3.529 2.213 1 98.94 110 LEU A C 1
ATOM 844 O O . LEU A 1 110 ? -0.94 -2.357 2.598 1 98.94 110 LEU A O 1
ATOM 848 N N . PHE A 1 111 ? -1.944 -4.223 1.923 1 98.94 111 PHE A N 1
ATOM 849 C CA . PHE A 1 111 ? -3.271 -3.654 2.135 1 98.94 111 PHE A CA 1
ATOM 850 C C . PHE A 1 111 ? -3.48 -3.297 3.602 1 98.94 111 PHE A C 1
ATOM 852 O O . PHE A 1 111 ? -3.979 -2.215 3.916 1 98.94 111 PHE A O 1
ATOM 859 N N . LEU A 1 112 ? -3.133 -4.242 4.445 1 98.94 112 LEU A N 1
ATOM 860 C CA . LEU A 1 112 ? -3.289 -4.02 5.879 1 98.94 112 LEU A CA 1
ATOM 861 C C . LEU A 1 112 ? -2.541 -2.766 6.32 1 98.94 112 LEU A C 1
ATOM 863 O O . LEU A 1 112 ? -3.086 -1.943 7.059 1 98.94 112 LEU A O 1
ATOM 867 N N . LEU A 1 113 ? -1.324 -2.66 5.883 1 98.94 113 LEU A N 1
ATOM 868 C CA . LEU A 1 113 ? -0.518 -1.481 6.176 1 98.94 113 LEU A CA 1
ATOM 869 C C . LEU A 1 113 ? -1.236 -0.209 5.742 1 98.94 113 LEU A C 1
ATOM 871 O O . LEU A 1 113 ? -1.375 0.731 6.527 1 98.94 113 LEU A O 1
ATOM 875 N N . ILE A 1 114 ? -1.707 -0.204 4.5 1 98.94 114 ILE A N 1
ATOM 876 C CA . ILE A 1 114 ? -2.377 0.96 3.93 1 98.94 114 ILE A CA 1
ATOM 877 C C . ILE A 1 114 ? -3.627 1.285 4.746 1 98.94 114 ILE A C 1
ATOM 879 O O . ILE A 1 114 ? -3.867 2.445 5.09 1 98.94 114 ILE A O 1
ATOM 883 N N . PHE A 1 115 ? -4.383 0.296 5.094 1 98.94 115 PHE A N 1
ATOM 884 C CA . PHE A 1 115 ? -5.648 0.519 5.789 1 98.94 115 PHE A CA 1
ATOM 885 C C . PHE A 1 115 ? -5.406 1.018 7.207 1 98.94 115 PHE A C 1
ATOM 887 O O . PHE A 1 115 ? -6.148 1.865 7.707 1 98.94 115 PHE A O 1
ATOM 894 N N . ILE A 1 116 ? -4.438 0.5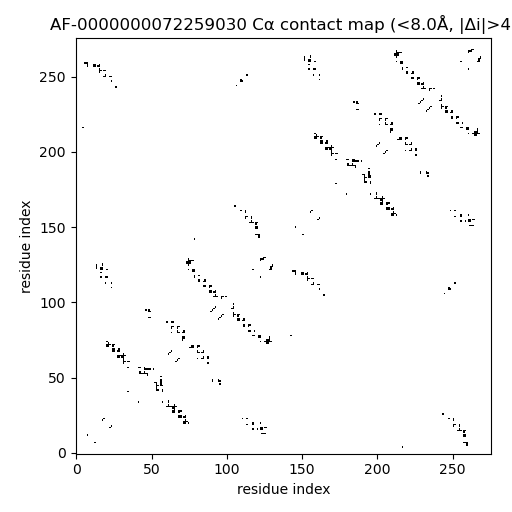16 7.895 1 98.88 116 ILE A N 1
ATOM 895 C CA . ILE A 1 116 ? -4.09 1.008 9.227 1 98.88 116 ILE A CA 1
ATOM 896 C C . ILE A 1 116 ? -3.639 2.465 9.133 1 98.88 116 ILE A C 1
ATOM 898 O O . ILE A 1 116 ? -4.027 3.291 9.961 1 98.88 116 ILE A O 1
ATOM 902 N N . VAL A 1 117 ? -2.84 2.732 8.172 1 98.69 117 VAL A N 1
ATOM 903 C CA . VAL A 1 117 ? -2.348 4.09 7.961 1 98.69 117 VAL A CA 1
ATOM 904 C C . VAL A 1 117 ? -3.521 5.035 7.719 1 98.69 117 VAL A C 1
ATOM 906 O O . VAL A 1 117 ? -3.57 6.129 8.281 1 98.69 117 VAL A O 1
ATOM 909 N N . LEU A 1 118 ? -4.465 4.629 6.902 1 98.62 118 LEU A N 1
ATOM 910 C CA . LEU A 1 118 ? -5.633 5.453 6.602 1 98.62 118 LEU A CA 1
ATOM 911 C C . LEU A 1 118 ? -6.488 5.66 7.848 1 98.62 118 LEU A C 1
ATOM 913 O O . LEU A 1 118 ? -7.109 6.711 8.008 1 98.62 118 LEU A O 1
ATOM 917 N N . LEU A 1 119 ? -6.488 4.66 8.68 1 97.75 119 LEU A N 1
ATOM 918 C CA . LEU A 1 119 ? -7.203 4.816 9.945 1 97.75 119 LEU A CA 1
ATOM 919 C C . LEU A 1 119 ? -6.637 5.988 10.742 1 97.75 119 LEU A C 1
ATOM 921 O O . LEU A 1 119 ? -7.395 6.758 11.336 1 97.75 119 LEU A O 1
ATOM 925 N N . PHE A 1 120 ? -5.359 6.152 10.719 1 96.62 120 PHE A N 1
ATOM 926 C CA . PHE A 1 120 ? -4.691 7.203 11.477 1 96.62 120 PHE A CA 1
ATOM 927 C C . PHE A 1 120 ? -4.793 8.539 10.75 1 96.62 120 PHE A C 1
ATOM 929 O O . PHE A 1 120 ? -4.93 9.586 11.391 1 96.62 120 PHE A O 1
ATOM 936 N N . LEU A 1 121 ? -4.711 8.523 9.43 1 95.56 121 LEU A N 1
ATOM 937 C CA . LEU A 1 121 ? -4.68 9.758 8.641 1 95.56 121 LEU A CA 1
ATOM 938 C C . LEU A 1 121 ? -6.078 10.352 8.508 1 95.56 121 LEU A C 1
ATOM 940 O O . LEU A 1 121 ? -6.23 11.562 8.352 1 95.56 121 LEU A O 1
ATOM 944 N N . GLY A 1 122 ? -7.051 9.406 8.484 1 94.38 122 GLY A N 1
ATOM 945 C CA . GLY A 1 122 ? -8.406 9.844 8.18 1 94.38 122 GLY A CA 1
ATOM 946 C C . GLY A 1 122 ? -8.672 9.93 6.688 1 94.38 122 GLY A C 1
ATOM 947 O O . GLY A 1 122 ? -7.789 9.672 5.871 1 94.38 122 GLY A O 1
ATOM 948 N N . PRO A 1 123 ? -9.891 10.25 6.383 1 94.38 123 PRO A N 1
ATOM 949 C CA . PRO A 1 123 ? -10.328 10.156 4.988 1 94.38 123 PRO A CA 1
ATOM 950 C C . PRO A 1 123 ? -9.836 11.32 4.137 1 94.38 123 PRO A C 1
ATOM 952 O O . PRO A 1 123 ? -9.836 11.234 2.906 1 94.38 123 PRO A O 1
ATOM 955 N N . GLY A 1 124 ? -9.438 12.398 4.75 1 93.38 124 GLY A N 1
ATOM 956 C CA . GLY A 1 124 ? -8.977 13.57 4.023 1 93.38 124 GLY A CA 1
ATOM 957 C C . GLY A 1 124 ? -10.102 14.5 3.619 1 93.38 124 GLY A C 1
ATOM 958 O O . GLY A 1 124 ? -11.281 14.172 3.801 1 93.38 124 GLY A O 1
ATOM 959 N N . ARG A 1 125 ? -9.711 15.672 3.061 1 94.06 125 ARG A N 1
ATOM 960 C CA . ARG A 1 125 ? -10.656 16.734 2.717 1 94.06 125 ARG A CA 1
ATOM 961 C C . ARG A 1 125 ? -11.523 16.328 1.53 1 94.06 125 ARG A C 1
ATOM 963 O O . ARG A 1 125 ? -12.695 16.719 1.445 1 94.06 125 ARG A O 1
ATOM 970 N N . TYR A 1 126 ? -10.938 15.578 0.61 1 96.44 126 TYR A N 1
ATOM 971 C CA . TYR A 1 126 ? -11.672 15.148 -0.576 1 96.44 126 TYR A CA 1
ATOM 972 C C . TYR A 1 126 ? -12.375 13.82 -0.33 1 96.44 126 TYR A C 1
ATOM 974 O O . TYR A 1 126 ? -12.102 12.828 -1.006 1 96.44 126 TYR A O 1
ATOM 982 N N . SER A 1 127 ? -13.242 13.836 0.574 1 97.38 127 SER A N 1
ATOM 983 C CA . SER A 1 127 ? -14.062 12.703 1.005 1 97.38 127 SER A CA 1
ATOM 984 C C . SER A 1 127 ? -15.445 13.156 1.452 1 97.38 127 SER A C 1
ATOM 986 O O . SER A 1 127 ? -15.648 14.328 1.781 1 97.38 127 SER A O 1
ATOM 988 N N . VAL A 1 128 ? -16.406 12.289 1.396 1 97 128 VAL A N 1
ATOM 989 C CA . VAL A 1 128 ? -17.75 12.609 1.886 1 97 128 VAL A CA 1
ATOM 990 C C . VAL A 1 128 ? -17.688 12.992 3.361 1 97 128 VAL A C 1
ATOM 992 O O . VAL A 1 128 ? -18.266 14 3.771 1 97 128 VAL A O 1
ATOM 995 N N . ASP A 1 129 ? -16.953 12.211 4.164 1 95.62 129 ASP A N 1
ATOM 996 C CA . ASP A 1 129 ? -16.766 12.531 5.578 1 95.62 129 ASP A CA 1
ATOM 997 C C . ASP A 1 129 ? -16.172 13.93 5.75 1 95.62 129 ASP A C 1
ATOM 999 O O . ASP A 1 129 ? -16.594 14.688 6.621 1 95.62 129 ASP A O 1
ATOM 1003 N N . GLY A 1 130 ? -15.117 14.219 4.914 1 93.06 130 GLY A N 1
ATOM 1004 C CA . GLY A 1 130 ? -14.477 15.523 4.98 1 93.06 130 GLY A CA 1
ATOM 1005 C C . GLY A 1 130 ? -15.414 16.672 4.648 1 93.06 130 GLY A C 1
ATOM 1006 O O . GLY A 1 130 ? -15.359 17.719 5.27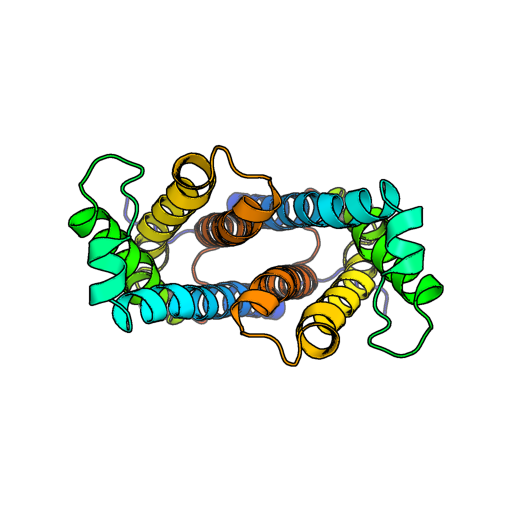7 1 93.06 130 GLY A O 1
ATOM 1007 N N . GLN A 1 131 ? -16.266 16.469 3.721 1 94.06 131 GLN A N 1
ATOM 1008 C CA . GLN A 1 131 ? -17.219 17.5 3.309 1 94.06 131 GLN A CA 1
ATOM 1009 C C . GLN A 1 131 ? -18.297 17.703 4.367 1 94.06 131 GLN A C 1
ATOM 1011 O O . GLN A 1 131 ? -18.734 18.844 4.598 1 94.06 131 GLN A O 1
ATOM 1016 N N . ILE A 1 132 ? -18.688 16.625 4.914 1 91.94 132 ILE A N 1
ATOM 1017 C CA . ILE A 1 132 ? -19.672 16.719 5.984 1 91.94 132 ILE A CA 1
ATOM 1018 C C . ILE A 1 132 ? -19.094 17.5 7.16 1 91.94 132 ILE A C 1
ATOM 1020 O O . ILE A 1 132 ? -19.766 18.375 7.727 1 91.94 132 ILE A O 1
ATOM 1024 N N . LYS A 1 133 ? -17.891 17.203 7.535 1 87.69 133 LYS A N 1
ATOM 1025 C CA . LYS A 1 133 ? -17.219 17.891 8.641 1 87.69 133 LYS A CA 1
ATOM 1026 C C . LYS A 1 133 ? -17.078 19.391 8.352 1 87.69 133 LYS A C 1
ATOM 1028 O O . LYS A 1 133 ? -17.281 20.219 9.242 1 87.69 133 LYS A O 1
ATOM 1033 N N . LYS A 1 134 ? -16.703 19.672 7.129 1 87.94 134 LYS A N 1
ATOM 1034 C CA . LYS A 1 134 ? -16.547 21.062 6.723 1 87.94 134 LYS A CA 1
ATOM 1035 C C . LYS A 1 134 ? -17.859 21.828 6.836 1 87.94 134 LYS A C 1
ATOM 1037 O O . LYS A 1 134 ? -17.875 22.984 7.285 1 87.94 134 LYS A O 1
ATOM 1042 N N . ASN A 1 135 ? -18.891 21.25 6.438 1 87.88 135 ASN A N 1
ATOM 1043 C CA . ASN A 1 135 ? -20.203 21.891 6.441 1 87.88 135 ASN A CA 1
ATOM 1044 C C . ASN A 1 135 ? -20.734 22.062 7.859 1 87.88 135 ASN A C 1
ATOM 1046 O O . ASN A 1 135 ? -21.547 22.953 8.125 1 87.88 135 ASN A O 1
ATOM 1050 N N . ARG A 1 136 ? -20.281 21.156 8.664 1 80.19 136 ARG A N 1
ATOM 1051 C CA . ARG A 1 136 ? -20.75 21.25 10.039 1 80.19 136 ARG A CA 1
ATOM 1052 C C . ARG A 1 136 ? -20.031 22.359 10.789 1 80.19 136 ARG A C 1
ATOM 1054 O O . ARG A 1 136 ? -20.562 22.906 11.773 1 80.19 136 ARG A O 1
ATOM 1061 N N . ASN A 1 137 ? -18.828 22.641 10.359 1 72.12 137 ASN A N 1
ATOM 1062 C CA . ASN A 1 137 ? -18.078 23.688 11.023 1 72.12 137 ASN A CA 1
ATOM 1063 C C . ASN A 1 137 ? -18.469 25.078 10.5 1 72.12 137 ASN A C 1
ATOM 1065 O O . ASN A 1 137 ? -17.984 26.094 11 1 72.12 137 ASN A O 1
ATOM 1069 N N . TYR A 1 138 ? -19.359 25.203 9.477 1 59.75 138 TYR A N 1
ATOM 1070 C CA . TYR A 1 138 ? -19.922 26.484 9.062 1 59.75 138 TYR A CA 1
ATOM 1071 C C . TYR A 1 138 ? -21.359 26.625 9.531 1 59.75 138 TYR A C 1
ATOM 1073 O O . TYR A 1 138 ? -22.094 25.625 9.594 1 59.75 138 TYR A O 1
ATOM 1081 N N . MET B 1 1 ? -17.016 10.492 22.594 1 31.78 1 MET B N 1
ATOM 1082 C CA . MET B 1 1 ? -16.672 9.352 21.734 1 31.78 1 MET B CA 1
ATOM 1083 C C . MET B 1 1 ? -16.672 9.742 20.266 1 31.78 1 MET B C 1
ATOM 1085 O O . MET B 1 1 ? -16.531 8.891 19.391 1 31.78 1 MET B O 1
ATOM 1089 N N . LYS B 1 2 ? -17.516 10.781 19.891 1 45.31 2 LYS B N 1
ATOM 1090 C CA . LYS B 1 2 ? -17.891 11.438 18.641 1 45.31 2 LYS B CA 1
ATOM 1091 C C . LYS B 1 2 ? -16.672 12.086 17.984 1 45.31 2 LYS B C 1
ATOM 1093 O O . LYS B 1 2 ? -16.625 12.219 16.75 1 45.31 2 LYS B O 1
ATOM 1098 N N . LYS B 1 3 ? -15.789 12.547 18.719 1 50.94 3 LYS B N 1
ATOM 1099 C CA . LYS B 1 3 ? -14.633 13.383 18.391 1 50.94 3 LYS B CA 1
ATOM 1100 C C . LYS B 1 3 ? -13.508 12.547 17.781 1 50.94 3 LYS B C 1
ATOM 1102 O O . LYS B 1 3 ? -12.75 13.039 16.953 1 50.94 3 LYS B O 1
ATOM 1107 N N . VAL B 1 4 ? -13.375 11.344 18.328 1 48.62 4 VAL B N 1
ATOM 1108 C CA . VAL B 1 4 ? -12.266 10.445 18.031 1 48.62 4 VAL B CA 1
ATOM 1109 C C . VAL B 1 4 ? -12.359 9.961 16.594 1 48.62 4 VAL B C 1
ATOM 1111 O O . VAL B 1 4 ? -11.344 9.82 15.906 1 48.62 4 VAL B O 1
ATOM 1114 N N . PHE B 1 5 ? -13.609 9.688 16.172 1 55.03 5 PHE B N 1
ATOM 1115 C CA . PHE B 1 5 ? -13.852 9.172 14.836 1 55.03 5 PHE B CA 1
ATOM 1116 C C . PHE B 1 5 ? -13.492 10.219 13.789 1 55.03 5 PHE B C 1
ATOM 1118 O O . PHE B 1 5 ? -13.195 9.875 12.641 1 55.03 5 PHE B O 1
ATOM 1125 N N . PHE B 1 6 ? -13.32 11.398 14.242 1 60.94 6 PHE B N 1
ATOM 1126 C CA . PHE B 1 6 ? -13.188 12.406 13.195 1 60.94 6 PHE B CA 1
ATOM 1127 C C . PHE B 1 6 ? -11.875 13.172 13.344 1 60.94 6 PHE B C 1
ATOM 1129 O O . PHE B 1 6 ? -11.484 13.93 12.453 1 60.94 6 PHE B O 1
ATOM 1136 N N . SER B 1 7 ? -11.234 12.961 14.5 1 64.94 7 SER B N 1
ATOM 1137 C CA . SER B 1 7 ? -10.133 13.898 14.672 1 64.94 7 SER B CA 1
ATOM 1138 C C . SER B 1 7 ? -8.797 13.242 14.359 1 64.94 7 SER B C 1
ATOM 1140 O O . SER B 1 7 ? -8.594 12.062 14.656 1 64.94 7 SER B O 1
ATOM 1142 N N . THR B 1 8 ? -8.039 13.859 13.398 1 71.69 8 THR B N 1
ATOM 1143 C CA . THR B 1 8 ? 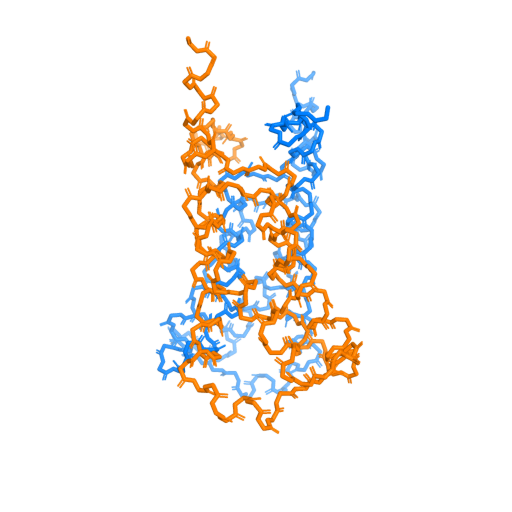-6.664 13.422 13.172 1 71.69 8 THR B CA 1
ATOM 1144 C C . THR B 1 8 ? -5.684 14.336 13.906 1 71.69 8 THR B C 1
ATOM 1146 O O . THR B 1 8 ? -5.633 15.539 13.648 1 71.69 8 THR B O 1
ATOM 1149 N N . SER B 1 9 ? -5.012 13.82 15 1 84.25 9 SER B N 1
ATOM 1150 C CA . SER B 1 9 ? -3.99 14.562 15.734 1 84.25 9 SER B CA 1
ATOM 1151 C C . SER B 1 9 ? -2.658 14.539 14.992 1 84.25 9 SER B C 1
ATOM 1153 O O . SER B 1 9 ? -2.398 13.633 14.195 1 84.25 9 SER B O 1
ATOM 1155 N N . PRO B 1 10 ? -1.902 15.57 15.117 1 87.81 10 PRO B N 1
ATOM 1156 C CA . PRO B 1 10 ? -0.575 15.602 14.492 1 87.81 10 PRO B CA 1
ATOM 1157 C C . PRO B 1 10 ? 0.259 14.367 14.828 1 87.81 10 PRO B C 1
ATOM 1159 O O . PRO B 1 10 ? 1.061 13.922 14.008 1 87.81 10 PRO B O 1
ATOM 1162 N N . TYR B 1 11 ? 0.056 13.875 16 1 92.25 11 TYR B N 1
ATOM 1163 C CA . TYR B 1 11 ? 0.776 12.68 16.406 1 92.25 11 TYR B CA 1
ATOM 1164 C C . TYR B 1 11 ? 0.387 11.484 15.547 1 92.25 11 TYR B C 1
ATOM 1166 O O . TYR B 1 11 ? 1.248 10.711 15.125 1 92.25 11 TYR B O 1
ATOM 1174 N N . PHE B 1 12 ? -0.882 11.32 15.242 1 94.19 12 PHE B N 1
ATOM 1175 C CA . PHE B 1 12 ? -1.365 10.211 14.438 1 94.19 12 PHE B CA 1
ATOM 1176 C C . PHE B 1 12 ? -0.878 10.336 12.992 1 94.19 12 PHE B C 1
ATOM 1178 O O . PHE B 1 12 ? -0.578 9.336 12.344 1 94.19 12 PHE B O 1
ATOM 1185 N N . ALA B 1 13 ? -0.818 11.555 12.531 1 94.06 13 ALA B N 1
ATOM 1186 C CA . ALA B 1 13 ? -0.313 11.781 11.18 1 94.06 13 ALA B CA 1
ATOM 1187 C C . ALA B 1 13 ? 1.156 11.383 11.07 1 94.06 13 ALA B C 1
ATOM 1189 O O . ALA B 1 13 ? 1.567 10.766 10.086 1 94.06 13 ALA B O 1
ATOM 1190 N N . ASP B 1 14 ? 1.912 11.766 12.086 1 95.62 14 ASP B N 1
ATOM 1191 C CA . ASP B 1 14 ? 3.328 11.406 12.102 1 95.62 14 ASP B CA 1
ATOM 1192 C C . ASP B 1 14 ? 3.514 9.898 12.18 1 95.62 14 ASP B C 1
ATOM 1194 O O . ASP B 1 14 ? 4.387 9.336 11.516 1 95.62 14 ASP B O 1
ATOM 1198 N N . LEU B 1 15 ? 2.748 9.281 12.969 1 97.12 15 LEU B N 1
ATOM 1199 C CA . LEU B 1 15 ? 2.801 7.828 13.102 1 97.12 15 LEU B CA 1
ATOM 1200 C C . LEU B 1 15 ? 2.426 7.145 11.789 1 97.12 15 LEU B C 1
ATOM 1202 O O . LEU B 1 15 ? 3.051 6.156 11.398 1 97.12 15 LEU B O 1
ATOM 1206 N N . ALA B 1 16 ? 1.401 7.652 11.164 1 97.75 16 ALA B N 1
ATOM 1207 C CA . ALA B 1 16 ? 0.951 7.098 9.891 1 97.75 16 ALA B CA 1
ATOM 1208 C C . ALA B 1 16 ? 2.061 7.156 8.844 1 97.75 16 ALA B C 1
ATOM 1210 O O . ALA B 1 16 ? 2.312 6.176 8.141 1 97.75 16 ALA B O 1
ATOM 1211 N N . LYS B 1 17 ? 2.689 8.281 8.75 1 97.69 17 LYS B N 1
ATOM 1212 C CA . LYS B 1 17 ? 3.783 8.438 7.797 1 97.69 17 LYS B CA 1
ATOM 1213 C C . LYS B 1 17 ? 4.918 7.461 8.094 1 97.69 17 LYS B C 1
ATOM 1215 O O . LYS B 1 17 ? 5.484 6.859 7.18 1 97.69 17 LYS B O 1
ATOM 1220 N N . LEU B 1 18 ? 5.246 7.324 9.367 1 98.56 18 LEU B N 1
ATOM 1221 C CA . LEU B 1 18 ? 6.309 6.414 9.789 1 98.56 18 LEU B CA 1
ATOM 1222 C C . LEU B 1 18 ? 5.969 4.973 9.414 1 98.56 18 LEU B C 1
ATOM 1224 O O . LEU B 1 18 ? 6.797 4.266 8.836 1 98.56 18 LEU B O 1
ATOM 1228 N N . LEU B 1 19 ? 4.777 4.559 9.711 1 98.81 19 LEU B N 1
ATOM 1229 C CA . LEU B 1 19 ? 4.344 3.191 9.445 1 98.81 19 LEU B CA 1
ATOM 1230 C C . LEU B 1 19 ? 4.367 2.898 7.949 1 98.81 19 LEU B C 1
ATOM 1232 O O . LEU B 1 19 ? 4.855 1.847 7.527 1 98.81 19 LEU B O 1
ATOM 1236 N N . LEU B 1 20 ? 3.834 3.789 7.199 1 98.88 20 LEU B N 1
ATOM 1237 C CA . LEU B 1 20 ? 3.766 3.602 5.754 1 98.88 20 LEU B CA 1
ATOM 1238 C C . LEU B 1 20 ? 5.164 3.49 5.156 1 98.88 20 LEU B C 1
ATOM 1240 O O . LEU B 1 20 ? 5.422 2.602 4.34 1 98.88 20 LEU B O 1
ATOM 1244 N N . ARG B 1 21 ? 6.008 4.391 5.547 1 98.88 21 ARG B N 1
ATOM 1245 C CA . ARG B 1 21 ? 7.367 4.461 5.023 1 98.88 21 ARG B CA 1
ATOM 1246 C C . ARG B 1 21 ? 8.172 3.229 5.418 1 98.88 21 ARG B C 1
ATOM 1248 O O . ARG B 1 21 ? 8.711 2.529 4.555 1 98.88 21 ARG B O 1
ATOM 1255 N N . VAL B 1 22 ? 8.242 2.926 6.703 1 98.94 22 VAL B N 1
ATOM 1256 C CA . VAL B 1 22 ? 9.078 1.842 7.207 1 98.94 22 VAL B CA 1
ATOM 1257 C C . VAL B 1 22 ? 8.477 0.496 6.805 1 98.94 22 VAL B C 1
ATOM 1259 O O . VAL B 1 22 ? 9.195 -0.407 6.371 1 98.94 22 VAL B O 1
ATOM 1262 N N . GLY B 1 23 ? 7.184 0.354 6.969 1 98.94 23 GLY B N 1
ATOM 1263 C CA . GLY B 1 23 ? 6.523 -0.893 6.617 1 98.94 23 GLY B CA 1
ATOM 1264 C C . GLY B 1 23 ? 6.715 -1.281 5.164 1 98.94 23 GLY B C 1
ATOM 1265 O O . GLY B 1 23 ? 7.062 -2.426 4.863 1 98.94 23 GLY B O 1
ATOM 1266 N N . SER B 1 24 ? 6.438 -0.343 4.258 1 98.94 24 SER B N 1
ATOM 1267 C CA . SER B 1 24 ? 6.582 -0.642 2.836 1 98.94 24 SER B CA 1
ATOM 1268 C C . SER B 1 24 ? 8.047 -0.869 2.465 1 98.94 24 SER B C 1
ATOM 1270 O O . SER B 1 24 ? 8.352 -1.73 1.639 1 98.94 24 SER B O 1
ATOM 1272 N N . ALA B 1 25 ? 8.969 -0.086 3.049 1 98.94 25 ALA B N 1
ATOM 1273 C CA . ALA B 1 25 ? 10.391 -0.235 2.758 1 98.94 25 ALA B CA 1
ATOM 1274 C C . ALA B 1 25 ? 10.898 -1.607 3.189 1 98.94 25 ALA B C 1
ATOM 1276 O O . ALA B 1 25 ? 11.656 -2.254 2.461 1 98.94 25 ALA B O 1
ATOM 1277 N N . LEU B 1 26 ? 10.5 -2.045 4.348 1 98.88 26 LEU B N 1
ATOM 1278 C CA . LEU B 1 26 ? 10.953 -3.344 4.836 1 98.88 26 LEU B CA 1
ATOM 1279 C C . LEU B 1 26 ? 10.422 -4.473 3.953 1 98.88 26 LEU B C 1
ATOM 1281 O O . LEU B 1 26 ? 11.141 -5.438 3.682 1 98.88 26 LEU B O 1
ATOM 1285 N N . MET B 1 27 ? 9.188 -4.355 3.557 1 98.88 27 MET B N 1
ATOM 1286 C CA . MET B 1 27 ? 8.656 -5.375 2.66 1 98.88 27 MET B CA 1
ATOM 1287 C C . MET B 1 27 ? 9.367 -5.348 1.314 1 98.88 27 MET B C 1
ATOM 1289 O O . MET B 1 27 ? 9.656 -6.395 0.736 1 98.88 27 MET B O 1
ATOM 1293 N N . MET B 1 28 ? 9.672 -4.137 0.829 1 98.88 28 MET B N 1
ATOM 1294 C CA . MET B 1 28 ? 10.414 -4.012 -0.42 1 98.88 28 MET B CA 1
ATOM 1295 C C . MET B 1 28 ? 11.805 -4.629 -0.289 1 98.88 28 MET B C 1
ATOM 1297 O O . MET B 1 28 ? 12.297 -5.266 -1.223 1 98.88 28 MET B O 1
ATOM 1301 N N . LEU B 1 29 ? 12.406 -4.477 0.871 1 98.75 29 LEU B N 1
ATOM 1302 C CA . LEU B 1 29 ? 13.75 -4.984 1.135 1 98.75 29 LEU B CA 1
ATOM 1303 C C . LEU B 1 29 ? 13.812 -6.496 0.929 1 98.75 29 LEU B C 1
ATOM 1305 O O . LEU B 1 29 ? 14.844 -7.027 0.514 1 98.75 29 LEU B O 1
ATOM 1309 N N . THR B 1 30 ? 12.734 -7.18 1.26 1 98.44 30 THR B N 1
ATOM 1310 C CA . THR B 1 30 ? 12.719 -8.625 1.066 1 98.44 30 THR B CA 1
ATOM 1311 C C . THR B 1 30 ? 12.875 -8.977 -0.411 1 98.44 30 THR B C 1
ATOM 1313 O O . THR B 1 30 ? 13.477 -10 -0.751 1 98.44 30 THR B O 1
ATOM 1316 N N . HIS B 1 31 ? 12.344 -8.164 -1.303 1 98.38 31 HIS B N 1
ATOM 1317 C CA . HIS B 1 31 ? 12.492 -8.375 -2.738 1 98.38 31 HIS B CA 1
ATOM 1318 C C . HIS B 1 31 ? 13.938 -8.156 -3.184 1 98.38 31 HIS B C 1
ATOM 1320 O O . HIS B 1 31 ? 14.477 -8.938 -3.965 1 98.38 31 HIS B O 1
ATOM 1326 N N . GLY B 1 32 ? 14.523 -7.039 -2.713 1 98.44 32 GLY B N 1
ATOM 1327 C CA . GLY B 1 32 ? 15.93 -6.805 -3.008 1 98.44 32 GLY B CA 1
ATOM 1328 C C . GLY B 1 32 ? 16.844 -7.895 -2.484 1 98.44 32 GLY B C 1
ATOM 1329 O O . GLY B 1 32 ? 17.766 -8.328 -3.18 1 98.44 32 GLY B O 1
ATOM 1330 N N . TRP B 1 33 ? 16.578 -8.32 -1.257 1 98.25 33 TRP B N 1
ATOM 1331 C CA . TRP B 1 33 ? 17.406 -9.359 -0.646 1 98.25 33 TRP B CA 1
ATOM 1332 C C . TRP B 1 33 ? 17.281 -10.672 -1.415 1 98.25 33 TRP B C 1
ATOM 1334 O O . TRP B 1 33 ? 18.281 -11.383 -1.606 1 98.25 33 TRP B O 1
ATOM 1344 N N . SER B 1 34 ? 16.109 -11.039 -1.752 1 97.75 34 SER B N 1
ATOM 1345 C CA . SER B 1 34 ? 15.898 -12.266 -2.51 1 97.75 34 SER B CA 1
ATOM 1346 C C . SER B 1 34 ? 16.703 -12.258 -3.807 1 97.75 34 SER B C 1
ATOM 1348 O O . SER B 1 34 ? 17.25 -13.289 -4.2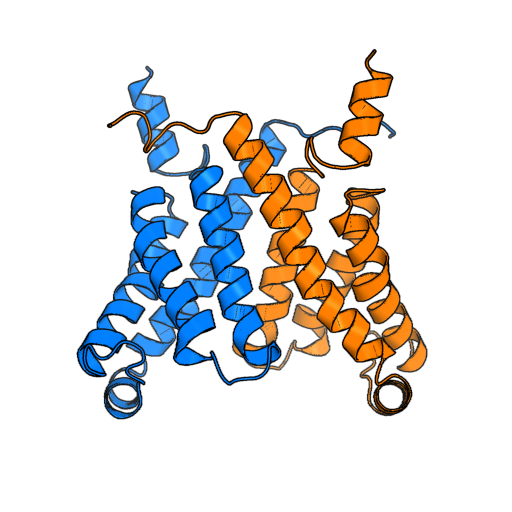07 1 97.75 34 SER B O 1
ATOM 1350 N N . LYS B 1 35 ? 16.812 -11.078 -4.473 1 97.75 35 LYS B N 1
ATOM 1351 C CA . LYS B 1 35 ? 17.562 -10.977 -5.715 1 97.75 35 LYS B CA 1
ATOM 1352 C C . LYS B 1 35 ? 19.062 -11.094 -5.453 1 97.75 35 LYS B C 1
ATOM 1354 O O . LYS B 1 35 ? 19.797 -11.68 -6.246 1 97.75 35 LYS B O 1
ATOM 1359 N N . ILE B 1 36 ? 19.469 -10.57 -4.324 1 97.75 36 ILE B N 1
ATOM 1360 C CA . ILE B 1 36 ? 20.875 -10.625 -3.963 1 97.75 36 ILE B CA 1
ATOM 1361 C C . ILE B 1 36 ? 21.25 -12.055 -3.562 1 97.75 36 ILE B C 1
ATOM 1363 O O . ILE B 1 36 ? 22.266 -12.586 -4.016 1 97.75 36 ILE B O 1
ATOM 1367 N N . SER B 1 37 ? 20.453 -12.695 -2.721 1 97.75 37 SER B N 1
ATOM 1368 C CA . SER B 1 37 ? 20.734 -14.023 -2.199 1 97.75 37 SER B CA 1
ATOM 1369 C C . SER B 1 37 ? 20.688 -15.078 -3.303 1 97.75 37 SER B C 1
ATOM 1371 O O . SER B 1 37 ? 21.328 -16.125 -3.197 1 97.75 37 SER B O 1
ATOM 1373 N N . ASN B 1 38 ? 19.969 -14.852 -4.363 1 97.06 38 ASN B N 1
ATOM 1374 C CA . ASN B 1 38 ? 19.859 -15.75 -5.504 1 97.06 38 ASN B CA 1
ATOM 1375 C C . ASN B 1 38 ? 20.422 -15.117 -6.777 1 97.06 38 ASN B C 1
ATOM 1377 O O . ASN B 1 38 ? 19.828 -15.258 -7.852 1 97.06 38 ASN B O 1
ATOM 1381 N N . PHE B 1 39 ? 21.484 -14.453 -6.609 1 95.75 39 PHE B N 1
ATOM 1382 C CA . PHE B 1 39 ? 22 -13.594 -7.668 1 95.75 39 PHE B CA 1
ATOM 1383 C C . PHE B 1 39 ? 22.312 -14.406 -8.914 1 95.75 39 PHE B C 1
ATOM 1385 O O . PHE B 1 39 ? 21.938 -14.023 -10.023 1 95.75 39 PHE B O 1
ATOM 1392 N N . SER B 1 40 ? 23.016 -15.531 -8.82 1 94.75 40 SER B N 1
ATOM 1393 C CA . SER B 1 40 ? 23.422 -16.344 -9.953 1 94.75 40 SER B CA 1
ATOM 1394 C C . SER B 1 40 ? 22.219 -16.828 -10.75 1 94.75 40 SER B C 1
ATOM 1396 O O . SER B 1 40 ? 22.203 -16.766 -11.984 1 94.75 40 SER B O 1
ATOM 1398 N N . THR B 1 41 ? 21.266 -17.297 -10.031 1 95.12 41 THR B N 1
ATOM 1399 C CA . THR B 1 41 ? 20.047 -17.734 -10.68 1 95.12 41 THR B CA 1
ATOM 1400 C C . THR B 1 41 ? 19.344 -16.578 -11.375 1 95.12 41 THR B C 1
ATOM 1402 O O . THR B 1 41 ? 18.875 -16.719 -12.508 1 95.12 41 THR B O 1
ATOM 1405 N N . ASN B 1 42 ? 19.312 -15.406 -10.742 1 93.88 42 ASN B N 1
ATOM 1406 C CA . ASN B 1 42 ? 18.641 -14.234 -11.312 1 93.88 42 ASN B CA 1
ATOM 1407 C C . ASN B 1 42 ? 19.391 -13.711 -12.531 1 93.88 42 ASN B C 1
ATOM 1409 O O . ASN B 1 42 ? 18.781 -13.211 -13.477 1 93.88 42 ASN B O 1
ATOM 1413 N N . LEU B 1 43 ? 20.672 -13.82 -12.508 1 91.31 43 LEU B N 1
ATOM 1414 C CA . LEU B 1 43 ? 21.469 -13.344 -13.633 1 91.31 43 LEU B CA 1
ATOM 1415 C C . LEU B 1 43 ? 21.094 -14.094 -14.914 1 91.31 43 LEU B C 1
ATOM 1417 O O . LEU B 1 43 ? 21.109 -13.516 -16 1 91.31 43 LEU B O 1
ATOM 1421 N N . THR B 1 44 ? 20.672 -15.32 -14.797 1 90.56 44 THR B N 1
ATOM 1422 C CA . THR B 1 44 ? 20.406 -16.156 -15.961 1 90.56 44 THR B CA 1
ATOM 1423 C C . THR B 1 44 ? 18.922 -16.094 -16.344 1 90.56 44 THR B C 1
ATOM 1425 O O . THR B 1 44 ? 18.562 -16.312 -17.5 1 90.56 44 THR B O 1
ATOM 1428 N N . SER B 1 45 ? 18.094 -15.617 -15.398 1 89.38 45 SER B N 1
ATOM 1429 C CA . SER B 1 45 ? 16.672 -15.766 -15.648 1 89.38 45 SER B CA 1
ATOM 1430 C C . SER B 1 45 ? 15.961 -14.414 -15.617 1 89.38 45 SER B C 1
ATOM 1432 O O . SER B 1 45 ? 14.789 -14.312 -15.984 1 89.38 45 SER B O 1
ATOM 1434 N N . PHE B 1 46 ? 16.672 -13.391 -15.227 1 89.38 46 PHE B N 1
ATOM 1435 C CA . PHE B 1 46 ? 16.016 -12.102 -15.062 1 89.38 46 PHE B CA 1
ATOM 1436 C C . PHE B 1 46 ? 15.578 -11.547 -16.406 1 89.38 46 PHE B C 1
ATOM 1438 O O . PHE B 1 46 ? 16.359 -11.547 -17.375 1 89.38 46 PHE B O 1
ATOM 1445 N N . ARG B 1 47 ? 14.43 -11.07 -16.328 1 81.88 47 ARG B N 1
ATOM 1446 C CA . ARG B 1 47 ? 13.852 -10.508 -17.547 1 81.88 47 ARG B CA 1
ATOM 1447 C C . ARG B 1 47 ? 14.438 -9.125 -17.828 1 81.88 47 ARG B C 1
ATOM 1449 O O . ARG B 1 47 ? 15.039 -8.5 -16.953 1 81.88 47 ARG B O 1
ATOM 1456 N N . ASP B 1 48 ? 14.438 -8.75 -19.031 1 87.56 48 ASP B N 1
ATOM 1457 C CA . ASP B 1 48 ? 14.883 -7.434 -19.484 1 87.56 48 ASP B CA 1
ATOM 1458 C C . ASP B 1 48 ? 13.742 -6.668 -20.141 1 87.56 48 ASP B C 1
ATOM 1460 O O . ASP B 1 48 ? 13.789 -6.406 -21.359 1 87.56 48 ASP B O 1
ATOM 1464 N N . PRO B 1 49 ? 12.961 -6.121 -19.266 1 84.44 49 PRO B N 1
ATOM 1465 C CA . PRO B 1 49 ? 11.727 -5.562 -19.828 1 84.44 49 PRO B CA 1
ATOM 1466 C C . PRO B 1 49 ? 11.953 -4.234 -20.547 1 84.44 49 PRO B C 1
ATOM 1468 O O . PRO B 1 49 ? 11.156 -3.846 -21.406 1 84.44 49 PRO B O 1
ATOM 1471 N N . ILE B 1 50 ? 13.016 -3.602 -20.266 1 87.38 50 ILE B N 1
ATOM 1472 C CA . ILE B 1 50 ? 13.172 -2.285 -20.891 1 87.38 50 ILE B CA 1
ATOM 1473 C C . ILE B 1 50 ? 14.375 -2.299 -21.828 1 87.38 50 ILE B C 1
ATOM 1475 O O . ILE B 1 50 ? 14.797 -1.248 -22.312 1 87.38 50 ILE B O 1
ATOM 1479 N N . GLY B 1 51 ? 15.023 -3.463 -22.031 1 90.06 51 GLY B N 1
ATOM 1480 C CA . GLY B 1 51 ? 16 -3.631 -23.094 1 90.06 51 GLY B CA 1
ATOM 1481 C C . GLY B 1 51 ? 17.391 -3.16 -22.703 1 90.06 51 GLY B C 1
ATOM 1482 O O . GLY B 1 51 ? 18.219 -2.875 -23.562 1 90.06 51 GLY B O 1
ATOM 1483 N N . LEU B 1 52 ? 17.703 -3.043 -21.453 1 92.12 52 LEU B N 1
ATOM 1484 C CA . LEU B 1 52 ? 19.016 -2.627 -20.984 1 92.12 52 LEU B CA 1
ATOM 1485 C C . LEU B 1 52 ? 19.938 -3.83 -20.797 1 92.12 52 LEU B C 1
ATOM 1487 O O . LEU B 1 52 ? 21.141 -3.672 -20.562 1 92.12 52 LEU B O 1
ATOM 1491 N N . GLY B 1 53 ? 19.422 -5.066 -21.047 1 93.06 53 GLY B N 1
ATOM 1492 C CA . GLY B 1 53 ? 20.125 -6.301 -20.719 1 93.06 53 GLY B CA 1
ATOM 1493 C C . GLY B 1 53 ? 19.75 -6.844 -19.344 1 93.06 53 GLY B C 1
ATOM 1494 O O . GLY B 1 53 ? 19.516 -6.078 -18.406 1 93.06 53 GLY B O 1
ATOM 1495 N N . PRO B 1 54 ? 19.672 -8.141 -19.281 1 93.25 54 PRO B N 1
ATOM 1496 C CA . PRO B 1 54 ? 19.219 -8.75 -18.031 1 93.25 54 PRO B CA 1
ATOM 1497 C C . PRO B 1 54 ? 20.109 -8.406 -16.844 1 93.25 54 PRO B C 1
ATOM 1499 O O . PRO B 1 54 ? 19.609 -8.141 -15.75 1 93.25 54 PRO B O 1
ATOM 1502 N N . ALA B 1 55 ? 21.391 -8.398 -17.078 1 94.31 55 ALA B N 1
ATOM 1503 C CA . ALA B 1 55 ? 22.312 -8.141 -15.977 1 94.31 55 ALA B CA 1
ATOM 1504 C C . ALA B 1 55 ? 22.156 -6.719 -15.445 1 94.31 55 ALA B C 1
ATOM 1506 O O . ALA B 1 55 ? 22.078 -6.512 -14.234 1 94.31 55 ALA B O 1
ATOM 1507 N N . ILE B 1 56 ? 22.109 -5.785 -16.312 1 95.75 56 ILE B N 1
ATOM 1508 C CA . ILE B 1 56 ? 21.953 -4.391 -15.914 1 95.75 56 ILE B CA 1
ATOM 1509 C C . ILE B 1 56 ? 20.578 -4.18 -15.281 1 95.75 56 ILE B C 1
ATOM 1511 O O . ILE B 1 56 ? 20.469 -3.512 -14.25 1 95.75 56 ILE B O 1
ATOM 1515 N N . SER B 1 57 ? 19.562 -4.738 -15.828 1 96.25 57 SER B N 1
ATOM 1516 C CA . SER B 1 57 ? 18.203 -4.625 -15.281 1 96.25 57 SER B CA 1
ATOM 1517 C C . SER B 1 57 ? 18.141 -5.188 -13.867 1 96.25 57 SER B C 1
ATOM 1519 O O . SER B 1 57 ? 17.516 -4.586 -12.984 1 96.25 57 SER B O 1
ATOM 1521 N N . LEU B 1 58 ? 18.781 -6.328 -13.688 1 97 58 LEU B N 1
ATOM 1522 C CA . LEU B 1 58 ? 18.812 -6.961 -12.375 1 97 58 LEU B CA 1
ATOM 1523 C C . LEU B 1 58 ? 19.5 -6.059 -11.359 1 97 58 LEU B C 1
ATOM 1525 O O . LEU B 1 58 ? 19 -5.875 -10.242 1 97 58 LEU B O 1
ATOM 1529 N N . GLN B 1 59 ? 20.609 -5.496 -11.734 1 97.38 59 GLN B N 1
ATOM 1530 C CA . GLN B 1 59 ? 21.359 -4.648 -10.82 1 97.38 59 GLN B CA 1
ATOM 1531 C C . GLN B 1 59 ? 20.594 -3.381 -10.477 1 97.38 59 GLN B C 1
ATOM 1533 O O . GLN B 1 59 ? 20.625 -2.912 -9.336 1 97.38 59 GLN B O 1
ATOM 1538 N N . LEU B 1 60 ? 19.938 -2.814 -11.453 1 97.69 60 LEU B N 1
ATOM 1539 C CA . LEU B 1 60 ? 19.125 -1.634 -11.203 1 97.69 60 LEU B CA 1
ATOM 1540 C C . LEU B 1 60 ? 17.969 -1.961 -10.258 1 97.69 60 LEU B C 1
ATOM 1542 O O . LEU B 1 60 ? 17.641 -1.165 -9.375 1 97.69 60 LEU B O 1
ATOM 1546 N N . ALA B 1 61 ? 17.344 -3.086 -10.461 1 97.94 61 ALA B N 1
ATOM 1547 C CA . ALA B 1 61 ? 16.266 -3.523 -9.562 1 97.94 61 ALA B CA 1
ATOM 1548 C C . ALA B 1 61 ? 16.797 -3.711 -8.141 1 97.94 61 ALA B C 1
ATOM 1550 O O . ALA B 1 61 ? 16.156 -3.275 -7.18 1 97.94 61 ALA B O 1
ATOM 1551 N N . ILE B 1 62 ? 17.953 -4.316 -7.988 1 98.44 62 ILE B N 1
ATOM 1552 C CA . ILE B 1 62 ? 18.562 -4.539 -6.68 1 98.44 62 ILE B CA 1
ATOM 1553 C C . ILE B 1 62 ? 18.875 -3.197 -6.023 1 98.44 62 ILE B C 1
ATOM 1555 O O . ILE B 1 62 ? 18.625 -3.008 -4.832 1 98.44 62 ILE B O 1
ATOM 1559 N N . PHE B 1 63 ? 19.453 -2.316 -6.82 1 98.81 63 PHE B N 1
ATOM 1560 C CA . PHE B 1 63 ? 19.766 -0.992 -6.293 1 98.81 63 PHE B CA 1
ATOM 1561 C C . PHE B 1 63 ? 18.516 -0.338 -5.699 1 98.81 63 PHE B C 1
ATOM 1563 O O . PHE B 1 63 ? 18.562 0.179 -4.578 1 98.81 63 PHE B O 1
ATOM 1570 N N . ALA B 1 64 ? 17.453 -0.353 -6.398 1 98.88 64 ALA B N 1
ATOM 1571 C CA . ALA B 1 64 ? 16.203 0.268 -5.945 1 98.88 64 ALA B CA 1
ATOM 1572 C C . ALA B 1 64 ? 15.617 -0.493 -4.766 1 98.88 64 ALA B C 1
ATOM 1574 O O . ALA B 1 64 ? 15.398 0.081 -3.695 1 98.88 64 ALA B O 1
ATOM 1575 N N . GLU B 1 65 ? 15.5 -1.755 -4.93 1 98.94 65 GLU B N 1
ATOM 1576 C CA . GLU B 1 65 ? 14.688 -2.561 -4.016 1 98.94 65 GLU B CA 1
ATOM 1577 C C . GLU B 1 65 ? 15.445 -2.857 -2.725 1 98.94 65 GLU B C 1
ATOM 1579 O O . GLU B 1 65 ? 14.844 -3.205 -1.709 1 98.94 65 GLU B O 1
ATOM 1584 N N . PHE B 1 66 ? 16.734 -2.824 -2.77 1 98.81 66 PHE B N 1
ATOM 1585 C CA . PHE B 1 66 ? 17.5 -3.123 -1.564 1 98.81 66 PHE B CA 1
ATOM 1586 C C . PHE B 1 66 ? 18.109 -1.854 -0.981 1 98.81 66 PHE B C 1
ATOM 1588 O O . PHE B 1 66 ? 17.812 -1.479 0.154 1 98.81 66 PHE B O 1
ATOM 1595 N N . PHE B 1 67 ? 18.891 -1.134 -1.761 1 98.88 67 PHE B N 1
ATOM 1596 C CA . PHE B 1 67 ? 19.641 0.004 -1.229 1 98.88 67 PHE B CA 1
ATOM 1597 C C . PHE B 1 67 ? 18.719 1.203 -1.03 1 98.88 67 PHE B C 1
ATOM 1599 O O . PHE B 1 67 ? 18.703 1.806 0.046 1 98.88 67 PHE B O 1
ATOM 1606 N N . CYS B 1 68 ? 17.969 1.54 -2.041 1 98.94 68 CYS B N 1
ATOM 1607 C CA . CYS B 1 68 ? 17.047 2.67 -1.89 1 98.94 68 CYS B CA 1
ATOM 1608 C C . CYS B 1 68 ? 15.984 2.375 -0.84 1 98.94 68 CYS B C 1
ATOM 1610 O O . CYS B 1 68 ? 15.539 3.279 -0.131 1 98.94 68 CYS B O 1
ATOM 1612 N N . ALA B 1 69 ? 15.562 1.127 -0.763 1 98.94 69 ALA B N 1
ATOM 1613 C CA . ALA B 1 69 ? 14.586 0.756 0.259 1 98.94 69 ALA B CA 1
ATOM 1614 C C . ALA B 1 69 ? 15.164 0.947 1.66 1 98.94 69 ALA B C 1
ATOM 1616 O O . ALA B 1 69 ? 14.453 1.357 2.58 1 98.94 69 ALA B O 1
ATOM 1617 N N . ILE B 1 70 ? 16.422 0.695 1.893 1 98.94 70 ILE B N 1
ATOM 1618 C CA . ILE B 1 70 ? 17.078 0.914 3.178 1 98.94 70 ILE B CA 1
ATOM 1619 C C . ILE B 1 70 ? 17.094 2.404 3.506 1 98.94 70 ILE B C 1
ATOM 1621 O O . ILE B 1 70 ? 16.75 2.801 4.625 1 98.94 70 ILE B O 1
ATOM 1625 N N . LEU B 1 71 ? 17.484 3.188 2.537 1 98.88 71 LEU B N 1
ATOM 1626 C CA . LEU B 1 71 ? 17.484 4.633 2.736 1 98.88 71 LEU B CA 1
ATOM 1627 C C . LEU B 1 71 ? 16.094 5.145 3.066 1 98.88 71 LEU B C 1
ATOM 1629 O O . LEU B 1 71 ? 15.93 6.012 3.926 1 98.88 71 LEU B O 1
ATOM 1633 N N . LEU B 1 72 ? 15.109 4.59 2.371 1 98.88 72 LEU B N 1
ATOM 1634 C CA . LEU B 1 72 ? 13.734 4.984 2.635 1 98.88 72 LEU B CA 1
ATOM 1635 C C . LEU B 1 72 ? 13.312 4.59 4.043 1 98.88 72 LEU B C 1
ATOM 1637 O O . LEU B 1 72 ? 12.656 5.367 4.746 1 98.88 72 LEU B O 1
ATOM 1641 N N . ALA B 1 73 ? 13.68 3.42 4.488 1 98.88 73 ALA B N 1
ATOM 1642 C CA . ALA B 1 73 ? 13.305 2.93 5.812 1 98.88 73 ALA B CA 1
ATOM 1643 C C . ALA B 1 73 ? 13.805 3.865 6.906 1 98.88 73 ALA B C 1
ATOM 1645 O O . ALA B 1 73 ? 13.07 4.188 7.844 1 98.88 73 ALA B O 1
ATOM 1646 N N . ILE B 1 74 ? 14.961 4.363 6.773 1 98.56 74 ILE B N 1
ATOM 1647 C CA . ILE B 1 74 ? 15.523 5.207 7.824 1 98.56 74 ILE B CA 1
ATOM 1648 C C . ILE B 1 74 ? 15.156 6.664 7.566 1 98.56 74 ILE B C 1
ATOM 1650 O O . ILE B 1 74 ? 15.344 7.52 8.438 1 98.56 74 ILE B O 1
ATOM 1654 N N . GLY B 1 75 ? 14.625 6.938 6.43 1 98.25 75 GLY B N 1
ATOM 1655 C CA . GLY B 1 75 ? 14.188 8.2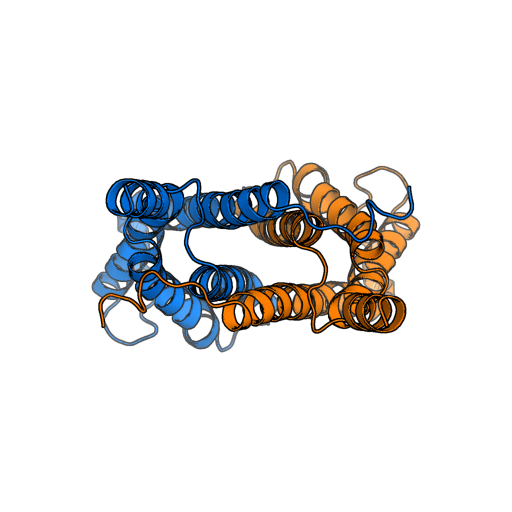81 6.074 1 98.25 75 GLY B CA 1
ATOM 1656 C C . GLY B 1 75 ? 15.344 9.211 5.738 1 98.25 75 GLY B C 1
ATOM 1657 O O . GLY B 1 75 ? 15.352 10.367 6.152 1 98.25 75 GLY B O 1
ATOM 1658 N N . PHE B 1 76 ? 16.281 8.641 5.086 1 98.19 76 PHE B N 1
ATOM 1659 C CA . PHE B 1 76 ? 17.422 9.422 4.594 1 98.19 76 PHE B CA 1
ATOM 1660 C C . PHE B 1 76 ? 17.375 9.547 3.074 1 98.19 76 PHE B C 1
ATOM 1662 O O . PHE B 1 76 ? 17.234 8.547 2.369 1 98.19 76 PHE B O 1
ATOM 1669 N N . LEU B 1 77 ? 17.5 10.922 2.49 1 97.44 77 LEU B N 1
ATOM 1670 C CA . LEU B 1 77 ? 17.344 11.148 1.058 1 97.44 77 LEU B CA 1
ATOM 1671 C C . LEU B 1 77 ? 16.078 10.492 0.536 1 97.44 77 LEU B C 1
ATOM 1673 O O . LEU B 1 77 ? 16.094 9.797 -0.483 1 97.44 77 LEU B O 1
ATOM 1677 N N . SER B 1 78 ? 15.039 10.656 1.336 1 97.5 78 SER B N 1
ATOM 1678 C CA . SER B 1 78 ? 13.812 9.875 1.149 1 97.5 78 SER B CA 1
ATOM 1679 C C . SER B 1 78 ? 13.211 10.117 -0.232 1 97.5 78 SER B C 1
ATOM 1681 O O . SER B 1 78 ? 12.969 9.164 -0.978 1 97.5 78 SER B O 1
ATOM 1683 N N . ARG B 1 79 ? 12.984 11.328 -0.677 1 97.38 79 ARG B N 1
ATOM 1684 C CA . ARG B 1 79 ? 12.352 11.609 -1.96 1 97.38 79 ARG B CA 1
ATOM 1685 C C . ARG B 1 79 ? 13.234 11.164 -3.119 1 97.38 79 ARG B C 1
ATOM 1687 O O . ARG B 1 79 ? 12.727 10.711 -4.148 1 97.38 79 ARG B O 1
ATOM 1694 N N . LEU B 1 80 ? 14.555 11.266 -2.936 1 98.06 80 LEU B N 1
ATOM 1695 C CA . LEU B 1 80 ? 15.477 10.797 -3.967 1 98.06 80 LEU B CA 1
ATOM 1696 C C . LEU B 1 80 ? 15.438 9.273 -4.078 1 98.06 80 LEU B C 1
ATOM 1698 O O . LEU B 1 80 ? 15.484 8.727 -5.18 1 98.06 80 LEU B O 1
ATOM 1702 N N . SER B 1 81 ? 15.398 8.625 -2.938 1 98.69 81 SER B N 1
ATOM 1703 C CA . SER B 1 81 ? 15.367 7.168 -2.939 1 98.69 81 SER B CA 1
ATOM 1704 C C . SER B 1 81 ? 14.055 6.645 -3.525 1 98.69 81 SER B C 1
ATOM 1706 O O . SER B 1 81 ? 14.023 5.562 -4.109 1 98.69 81 SER B O 1
ATOM 1708 N N . LEU B 1 82 ? 13.039 7.422 -3.465 1 98.88 82 LEU B N 1
ATOM 1709 C CA . LEU B 1 82 ? 11.734 7.012 -3.967 1 98.88 82 LEU B CA 1
ATOM 1710 C C . LEU B 1 82 ? 11.719 6.996 -5.492 1 98.88 82 LEU B C 1
ATOM 1712 O O . LEU B 1 82 ? 10.945 6.262 -6.102 1 98.88 82 LEU B O 1
ATOM 1716 N N . ILE B 1 83 ? 12.555 7.762 -6.129 1 98.75 83 ILE B N 1
ATOM 1717 C CA . ILE B 1 83 ? 12.539 7.879 -7.582 1 98.75 83 ILE B CA 1
ATOM 1718 C C . ILE B 1 83 ? 12.867 6.527 -8.211 1 98.75 83 ILE B C 1
ATOM 1720 O O . ILE B 1 83 ? 12.062 5.984 -8.969 1 98.75 83 ILE B O 1
ATOM 1724 N N . PRO B 1 84 ? 13.992 5.879 -7.887 1 98.88 84 PRO B N 1
ATOM 1725 C CA . PRO B 1 84 ? 14.258 4.559 -8.461 1 98.88 84 PRO B CA 1
ATOM 1726 C C . PRO B 1 84 ? 13.203 3.525 -8.07 1 98.88 84 PRO B C 1
ATOM 1728 O O . PRO B 1 84 ? 12.891 2.627 -8.852 1 98.88 84 PRO B O 1
ATOM 1731 N N . LEU B 1 85 ? 12.695 3.6 -6.875 1 98.94 85 LEU B N 1
ATOM 1732 C CA . LEU B 1 85 ? 11.664 2.672 -6.418 1 98.94 85 LEU B CA 1
ATOM 1733 C C . LEU B 1 85 ? 10.406 2.807 -7.258 1 98.94 85 LEU B C 1
ATOM 1735 O O . LEU B 1 85 ? 9.812 1.802 -7.668 1 98.94 85 LEU B O 1
ATOM 1739 N N . ILE B 1 86 ? 9.969 4.035 -7.539 1 98.94 86 ILE B N 1
ATOM 1740 C CA . ILE B 1 86 ? 8.789 4.309 -8.359 1 98.94 86 ILE B CA 1
ATOM 1741 C C . ILE B 1 86 ? 9.023 3.797 -9.781 1 98.94 86 ILE B C 1
ATOM 1743 O O . ILE B 1 86 ? 8.141 3.162 -10.367 1 98.94 86 ILE B O 1
ATOM 1747 N N . ILE B 1 87 ? 10.195 4.07 -10.297 1 98.75 87 ILE B N 1
ATOM 1748 C CA . ILE B 1 87 ? 10.523 3.605 -11.641 1 98.75 87 ILE B CA 1
ATOM 1749 C C . ILE B 1 87 ? 10.461 2.08 -11.688 1 98.75 87 ILE B C 1
ATOM 1751 O O . ILE B 1 87 ? 9.836 1.506 -12.578 1 98.75 87 ILE B O 1
ATOM 1755 N N . THR B 1 88 ? 11.07 1.425 -10.734 1 98.44 88 THR B N 1
ATOM 1756 C CA . THR B 1 88 ? 11.141 -0.032 -10.711 1 98.44 88 THR B CA 1
ATOM 1757 C C . THR B 1 88 ? 9.742 -0.637 -10.609 1 98.44 88 THR B C 1
ATOM 1759 O O . THR B 1 88 ? 9.422 -1.602 -11.305 1 98.44 88 THR B O 1
ATOM 1762 N N . MET B 1 89 ? 8.891 -0.058 -9.773 1 98.75 89 MET B N 1
ATOM 1763 C CA . MET B 1 89 ? 7.547 -0.604 -9.633 1 98.75 89 MET B CA 1
ATOM 1764 C C . MET B 1 89 ? 6.707 -0.309 -10.875 1 98.75 89 MET B C 1
ATOM 1766 O O . MET B 1 89 ? 5.844 -1.104 -11.25 1 98.75 89 MET B O 1
ATOM 1770 N N . SER B 1 90 ? 6.934 0.814 -11.508 1 98.69 90 SER B N 1
ATOM 1771 C CA . SER B 1 90 ? 6.266 1.099 -12.773 1 98.69 90 SER B CA 1
ATOM 1772 C C . SER B 1 90 ? 6.648 0.083 -13.844 1 98.69 90 SER B C 1
ATOM 1774 O O . SER B 1 90 ? 5.785 -0.444 -14.547 1 98.69 90 SER B O 1
ATOM 1776 N N . VAL B 1 91 ? 7.938 -0.15 -13.945 1 98.12 91 VAL B N 1
ATOM 1777 C CA . VAL B 1 91 ? 8.422 -1.133 -14.906 1 98.12 91 VAL B CA 1
ATOM 1778 C C . VAL B 1 91 ? 7.828 -2.504 -14.594 1 98.12 91 VAL B C 1
ATOM 1780 O O . VAL B 1 91 ? 7.371 -3.209 -15.5 1 98.12 91 VAL B O 1
ATOM 1783 N N . ALA B 1 92 ? 7.828 -2.912 -13.336 1 97.25 92 ALA B N 1
ATOM 1784 C CA . ALA B 1 92 ? 7.281 -4.207 -12.938 1 97.25 92 ALA B CA 1
ATOM 1785 C C . ALA B 1 92 ? 5.801 -4.309 -13.289 1 97.25 92 ALA B C 1
ATOM 1787 O O . ALA B 1 92 ? 5.363 -5.301 -13.883 1 97.25 92 ALA B O 1
ATOM 1788 N N . ALA B 1 93 ? 5.043 -3.258 -13.039 1 98 93 ALA B N 1
ATOM 1789 C CA . ALA B 1 93 ? 3.59 -3.305 -13.188 1 98 93 ALA B CA 1
ATOM 1790 C C . ALA B 1 93 ? 3.182 -3.139 -14.648 1 98 93 ALA B C 1
ATOM 1792 O O . ALA B 1 93 ? 2.338 -3.883 -15.156 1 98 93 ALA B O 1
ATOM 1793 N N . PHE B 1 94 ? 3.799 -2.229 -15.336 1 97.94 94 PHE B N 1
ATOM 1794 C CA . PHE B 1 94 ? 3.242 -1.796 -16.609 1 97.94 94 PHE B CA 1
ATOM 1795 C C . PHE B 1 94 ? 4.043 -2.367 -17.781 1 97.94 94 PHE B C 1
ATOM 1797 O O . PHE B 1 94 ? 3.605 -2.311 -18.922 1 97.94 94 PHE B O 1
ATOM 1804 N N . ILE B 1 95 ? 5.215 -2.895 -17.562 1 96.44 95 ILE B N 1
ATOM 1805 C CA . ILE B 1 95 ? 6.016 -3.465 -18.641 1 96.44 95 ILE B CA 1
ATOM 1806 C C . ILE B 1 95 ? 6.23 -4.957 -18.391 1 96.44 95 ILE B C 1
ATOM 1808 O O . ILE B 1 95 ? 5.789 -5.797 -19.172 1 96.44 95 ILE B O 1
ATOM 1812 N N . ALA B 1 96 ? 6.875 -5.348 -17.281 1 94.75 96 ALA B N 1
ATOM 1813 C CA . ALA B 1 96 ? 7.172 -6.75 -17 1 94.75 96 ALA B CA 1
ATOM 1814 C C . ALA B 1 96 ? 5.891 -7.578 -16.938 1 94.75 96 ALA B C 1
ATOM 1816 O O . ALA B 1 96 ? 5.852 -8.711 -17.438 1 94.75 96 ALA B O 1
ATOM 1817 N N . HIS B 1 97 ? 4.82 -7.012 -16.344 1 96.31 97 HIS B N 1
ATOM 1818 C CA . HIS B 1 97 ? 3.578 -7.754 -16.188 1 96.31 97 HIS B CA 1
ATOM 1819 C C . HIS B 1 97 ? 2.471 -7.18 -17.062 1 96.31 97 HIS B C 1
ATOM 1821 O O . HIS B 1 97 ? 1.286 -7.371 -16.781 1 96.31 97 HIS B O 1
ATOM 1827 N N . ALA B 1 98 ? 2.834 -6.441 -18.047 1 94.62 98 ALA B N 1
ATOM 1828 C CA . ALA B 1 98 ? 1.865 -5.758 -18.906 1 94.62 98 ALA B CA 1
ATOM 1829 C C . ALA B 1 98 ? 0.817 -6.73 -19.422 1 94.62 98 ALA B C 1
ATOM 1831 O O . ALA B 1 98 ? -0.374 -6.41 -19.469 1 94.62 98 ALA B O 1
ATOM 1832 N N . ASP B 1 99 ? 1.17 -7.969 -19.734 1 95.75 99 ASP B N 1
ATOM 1833 C CA . ASP B 1 99 ? 0.272 -8.914 -20.375 1 95.75 99 ASP B CA 1
ATOM 1834 C C . ASP B 1 99 ? -0.299 -9.914 -19.375 1 95.75 99 ASP B C 1
ATOM 1836 O O . ASP B 1 99 ? -1.052 -10.82 -19.75 1 95.75 99 ASP B O 1
ATOM 1840 N N . ASP B 1 100 ? 0.122 -9.75 -18.203 1 96.75 100 ASP B N 1
ATOM 1841 C CA . ASP B 1 100 ? -0.352 -10.656 -17.156 1 96.75 100 ASP B CA 1
ATOM 1842 C C . ASP B 1 100 ? -1.706 -10.211 -16.609 1 96.75 100 ASP B C 1
ATOM 1844 O O . ASP B 1 100 ? -2.121 -9.07 -16.828 1 96.75 100 ASP B O 1
ATOM 1848 N N . PRO B 1 101 ? -2.406 -11.125 -15.961 1 96.62 101 PRO B N 1
ATOM 1849 C CA . PRO B 1 101 ? -3.633 -10.711 -15.273 1 96.62 101 PRO B CA 1
ATOM 1850 C C . PRO B 1 101 ? -3.381 -9.664 -14.188 1 96.62 101 PRO B C 1
ATOM 1852 O O . PRO B 1 101 ? -2.248 -9.516 -13.719 1 96.62 101 PRO B O 1
ATOM 1855 N N . PHE B 1 102 ? -4.355 -8.969 -13.812 1 96.94 102 PHE B N 1
ATOM 1856 C CA . PHE B 1 102 ? -4.254 -7.891 -12.836 1 96.94 102 PHE B CA 1
ATOM 1857 C C . PHE B 1 102 ? -3.666 -8.398 -11.523 1 96.94 102 PHE B C 1
ATOM 1859 O O . PHE B 1 102 ? -2.922 -7.68 -10.852 1 96.94 102 PHE B O 1
ATOM 1866 N N . SER B 1 103 ? -3.988 -9.617 -11.219 1 94.38 103 SER B N 1
ATOM 1867 C CA . SER B 1 103 ? -3.514 -10.203 -9.969 1 94.38 103 SER B CA 1
ATOM 1868 C C . SER B 1 103 ? -1.99 -10.188 -9.898 1 94.38 103 SER B C 1
ATOM 1870 O O . SER B 1 103 ? -1.416 -10.07 -8.812 1 94.38 103 SER B O 1
ATOM 1872 N N . SER B 1 104 ? -1.335 -10.289 -11.039 1 95.31 104 SER B N 1
ATOM 1873 C CA . SER B 1 104 ? 0.123 -10.266 -11.094 1 95.31 104 SER B CA 1
ATOM 1874 C C . SER B 1 104 ? 0.663 -8.844 -11 1 95.31 104 SER B C 1
ATOM 1876 O O . SER B 1 104 ? 1.812 -8.633 -10.609 1 95.31 104 SER B O 1
ATOM 1878 N N . LYS B 1 105 ? -0.177 -7.848 -11.289 1 97.69 105 LYS B N 1
ATOM 1879 C CA . LYS B 1 105 ? 0.218 -6.441 -11.336 1 97.69 105 LYS B CA 1
ATOM 1880 C C . LYS B 1 105 ? -0.072 -5.746 -10.008 1 97.69 105 LYS B C 1
ATOM 1882 O O . LYS B 1 105 ? 0.475 -4.676 -9.734 1 97.69 105 LYS B O 1
ATOM 1887 N N . GLU B 1 106 ? -0.876 -6.363 -9.289 1 98.5 106 GLU B N 1
ATOM 1888 C CA . GLU B 1 106 ? -1.451 -5.66 -8.148 1 98.5 106 GLU B CA 1
ATOM 1889 C C . GLU B 1 106 ? -0.394 -5.375 -7.086 1 98.5 106 GLU B C 1
ATOM 1891 O O . GLU B 1 106 ? -0.37 -4.293 -6.5 1 98.5 106 GLU B O 1
ATOM 1896 N N . LYS B 1 107 ? 0.47 -6.344 -6.816 1 98.44 107 LYS B N 1
ATOM 1897 C CA . LYS B 1 107 ? 1.475 -6.129 -5.777 1 98.44 107 LYS B CA 1
ATOM 1898 C C . LYS B 1 107 ? 2.391 -4.961 -6.129 1 98.44 107 LYS B C 1
ATOM 1900 O O . LYS B 1 107 ? 2.557 -4.035 -5.332 1 98.44 107 LYS B O 1
ATOM 1905 N N . PRO B 1 108 ? 3.018 -4.973 -7.32 1 98.75 108 PRO B N 1
ATOM 1906 C CA . PRO B 1 108 ? 3.838 -3.801 -7.633 1 98.75 108 PRO B CA 1
ATOM 1907 C C . PRO B 1 108 ? 3.023 -2.512 -7.703 1 98.75 108 PRO B C 1
ATOM 1909 O O . PRO B 1 108 ? 3.535 -1.435 -7.391 1 98.75 108 PRO B O 1
ATOM 1912 N N . LEU B 1 109 ? 1.782 -2.58 -8.078 1 98.88 109 LEU B N 1
ATOM 1913 C CA . LEU B 1 109 ? 0.94 -1.389 -8.102 1 98.88 109 LEU B CA 1
ATOM 1914 C C . LEU B 1 109 ? 0.693 -0.866 -6.691 1 98.88 109 LEU B C 1
ATOM 1916 O O . LEU B 1 109 ? 0.601 0.345 -6.48 1 98.88 109 LEU B O 1
ATOM 1920 N N . LEU B 1 110 ? 0.494 -1.74 -5.727 1 98.94 110 LEU B N 1
ATOM 1921 C CA . LEU B 1 110 ? 0.344 -1.323 -4.336 1 98.94 110 LEU B CA 1
ATOM 1922 C C . LEU B 1 110 ? 1.602 -0.616 -3.844 1 98.94 110 LEU B C 1
ATOM 1924 O O . LEU B 1 110 ? 1.518 0.441 -3.213 1 98.94 110 LEU B O 1
ATOM 1928 N N . PHE B 1 111 ? 2.738 -1.181 -4.125 1 98.94 111 PHE B N 1
ATOM 1929 C CA . PHE B 1 111 ? 3.99 -0.521 -3.777 1 98.94 111 PHE B CA 1
ATOM 1930 C C . PHE B 1 111 ? 4.094 0.836 -4.465 1 98.94 111 PHE B C 1
ATOM 1932 O O . PHE B 1 111 ? 4.469 1.828 -3.834 1 98.94 111 PHE B O 1
ATOM 1939 N N . LEU B 1 112 ? 3.801 0.824 -5.75 1 98.94 112 LEU B N 1
ATOM 1940 C CA . LEU B 1 112 ? 3.867 2.062 -6.52 1 98.94 112 LEU B CA 1
ATOM 1941 C C . LEU B 1 112 ? 2.98 3.135 -5.898 1 98.94 112 LEU B C 1
ATOM 1943 O O . LEU B 1 112 ? 3.404 4.281 -5.738 1 98.94 112 LEU B O 1
ATOM 1947 N N . LEU B 1 113 ? 1.785 2.75 -5.582 1 98.94 113 LEU B N 1
ATOM 1948 C CA . LEU B 1 113 ? 0.853 3.66 -4.926 1 98.94 113 LEU B CA 1
ATOM 1949 C C . LEU B 1 113 ? 1.46 4.23 -3.646 1 98.94 113 LEU B C 1
ATOM 1951 O O . LEU B 1 113 ? 1.47 5.445 -3.449 1 98.94 113 LEU B O 1
ATOM 1955 N N . ILE B 1 114 ? 1.983 3.35 -2.805 1 98.94 114 ILE B N 1
ATOM 1956 C CA . ILE B 1 114 ? 2.561 3.746 -1.525 1 98.94 114 ILE B CA 1
ATOM 1957 C C . ILE B 1 114 ? 3.732 4.695 -1.76 1 98.94 114 ILE B C 1
ATOM 1959 O O . ILE B 1 114 ? 3.84 5.734 -1.102 1 98.94 114 ILE B O 1
ATOM 1963 N N . PHE B 1 115 ? 4.57 4.398 -2.701 1 98.94 115 PHE B N 1
ATOM 1964 C CA . PHE B 1 115 ? 5.77 5.191 -2.934 1 98.94 115 PHE B CA 1
ATOM 1965 C C . PHE B 1 115 ? 5.414 6.559 -3.5 1 98.94 115 PHE B C 1
ATOM 1967 O O . PHE B 1 115 ? 6.047 7.562 -3.158 1 98.94 115 PHE B O 1
ATOM 1974 N N . ILE B 1 116 ? 4.461 6.652 -4.375 1 98.88 116 ILE B N 1
ATOM 1975 C CA . ILE B 1 116 ? 4.004 7.941 -4.891 1 98.88 116 ILE B CA 1
ATOM 1976 C C . ILE B 1 116 ? 3.418 8.773 -3.754 1 98.88 116 ILE B C 1
ATOM 1978 O O . ILE B 1 116 ? 3.682 9.977 -3.658 1 98.88 116 ILE B O 1
ATOM 1982 N N . VAL B 1 117 ? 2.65 8.141 -2.951 1 98.75 117 VAL B N 1
ATOM 1983 C CA . VAL B 1 117 ? 2.033 8.82 -1.813 1 98.75 117 VAL B CA 1
ATOM 1984 C C . VAL B 1 117 ? 3.119 9.367 -0.89 1 98.75 117 VAL B C 1
ATOM 1986 O O . VAL B 1 117 ? 3.033 10.508 -0.432 1 98.75 117 VAL B O 1
ATOM 1989 N N . LEU B 1 118 ? 4.133 8.578 -0.614 1 98.62 118 LEU B N 1
ATOM 1990 C CA . LEU B 1 118 ? 5.223 9.008 0.257 1 98.62 118 LEU B CA 1
ATOM 1991 C C . LEU B 1 118 ? 5.996 10.164 -0.365 1 98.62 118 LEU B C 1
ATOM 1993 O O . LEU B 1 118 ? 6.5 11.039 0.348 1 98.62 118 LEU B O 1
ATOM 1997 N N . LEU B 1 119 ? 6.059 10.148 -1.662 1 97.81 119 LEU B N 1
ATOM 1998 C CA . LEU B 1 119 ? 6.695 11.266 -2.342 1 97.81 119 LEU B CA 1
ATOM 1999 C C . LEU B 1 119 ? 5.98 12.578 -2.016 1 97.81 119 LEU B C 1
ATOM 2001 O O . LEU B 1 119 ? 6.629 13.602 -1.788 1 97.81 119 LEU B O 1
ATOM 2005 N N . PHE B 1 120 ? 4.699 12.531 -1.94 1 96.62 120 PHE B N 1
ATOM 2006 C CA . PHE B 1 120 ? 3.896 13.719 -1.681 1 96.62 120 PHE B CA 1
ATOM 2007 C C . PHE B 1 120 ? 3.895 14.055 -0.195 1 96.62 120 PHE B C 1
ATOM 2009 O O . PHE B 1 120 ? 3.9 15.227 0.18 1 96.62 120 PHE B O 1
ATOM 2016 N N . LEU B 1 121 ? 3.877 13.047 0.66 1 95.62 121 LEU B N 1
ATOM 2017 C CA . LEU B 1 121 ? 3.758 13.25 2.1 1 95.62 121 LEU B CA 1
ATOM 2018 C C . LEU B 1 121 ? 5.094 13.672 2.701 1 95.62 121 LEU B C 1
ATOM 2020 O O . LEU B 1 121 ? 5.129 14.359 3.727 1 95.62 121 LEU B O 1
ATOM 2024 N N . GLY B 1 122 ? 6.156 13.148 2.049 1 94.5 122 GLY B N 1
ATOM 2025 C CA . GLY B 1 122 ? 7.469 13.336 2.648 1 94.5 122 GLY B CA 1
ATOM 2026 C C . GLY B 1 122 ? 7.797 12.289 3.701 1 94.5 122 GLY B C 1
ATOM 2027 O O . GLY B 1 122 ? 6.973 11.43 4.004 1 94.5 122 GLY B O 1
ATOM 2028 N N . PRO B 1 123 ? 8.984 12.391 4.199 1 94.5 123 PRO B N 1
ATOM 2029 C CA . PRO B 1 123 ? 9.492 11.32 5.062 1 94.5 123 PRO B CA 1
ATOM 2030 C C . PRO B 1 123 ? 8.922 11.391 6.48 1 94.5 123 PRO B C 1
ATOM 2032 O O . PRO B 1 123 ? 8.992 10.414 7.227 1 94.5 123 PRO B O 1
ATOM 2035 N N . GLY B 1 124 ? 8.398 12.508 6.875 1 93.5 124 GLY B N 1
ATOM 2036 C CA . GLY B 1 124 ? 7.855 12.68 8.211 1 93.5 124 GLY B CA 1
ATOM 2037 C C . GLY B 1 124 ? 8.906 13.086 9.234 1 93.5 124 GLY B C 1
ATOM 2038 O O . GLY B 1 124 ? 10.094 13.125 8.922 1 93.5 124 GLY B O 1
ATOM 2039 N N . ARG B 1 125 ? 8.43 13.383 10.461 1 94.12 125 ARG B N 1
ATOM 2040 C CA . ARG B 1 125 ? 9.273 13.906 11.523 1 94.12 125 ARG B CA 1
ATOM 2041 C C . ARG B 1 125 ? 10.234 12.836 12.039 1 94.12 125 ARG B C 1
ATOM 2043 O O . ARG B 1 125 ? 11.359 13.141 12.438 1 94.12 125 ARG B O 1
ATOM 2050 N N . TYR B 1 126 ? 9.758 11.602 12.039 1 96.5 126 TYR B N 1
ATOM 2051 C CA . TYR B 1 126 ? 10.586 10.5 12.531 1 96.5 126 TYR B CA 1
ATOM 2052 C C . TYR B 1 126 ? 11.406 9.898 11.398 1 96.5 126 TYR B C 1
ATOM 2054 O O . TYR B 1 126 ? 11.266 8.711 11.086 1 96.5 126 TYR B O 1
ATOM 2062 N N . SER B 1 127 ? 12.219 10.68 10.852 1 97.44 127 SER B N 1
ATOM 2063 C CA . SER B 1 127 ? 13.125 10.344 9.758 1 97.44 127 SER B CA 1
ATOM 2064 C C . SER B 1 127 ? 14.438 11.117 9.875 1 97.44 127 SER B C 1
ATOM 2066 O O . SER B 1 127 ? 14.5 12.148 10.547 1 97.44 127 SER B O 1
ATOM 2068 N N . VAL B 1 128 ? 15.484 10.609 9.312 1 97.12 128 VAL B N 1
ATOM 2069 C CA . VAL B 1 128 ? 16.766 11.32 9.289 1 97.12 128 VAL B CA 1
ATOM 2070 C C . VAL B 1 128 ? 16.594 12.68 8.609 1 97.12 128 VAL B C 1
ATOM 2072 O O . VAL B 1 128 ? 17.047 13.695 9.125 1 97.12 128 VAL B O 1
ATOM 2075 N N . ASP B 1 129 ? 15.898 12.695 7.457 1 95.75 129 ASP B N 1
ATOM 2076 C CA . ASP B 1 129 ? 15.625 13.953 6.766 1 95.75 129 ASP B CA 1
ATOM 2077 C C . ASP B 1 129 ? 14.875 14.93 7.672 1 95.75 129 ASP B C 1
ATOM 2079 O O . ASP B 1 129 ? 15.18 16.125 7.691 1 95.75 129 ASP B O 1
ATOM 2083 N N . GLY B 1 130 ? 13.852 14.375 8.391 1 93.19 130 GLY B N 1
ATOM 2084 C CA . GLY B 1 130 ? 13.078 15.203 9.297 1 93.19 130 GLY B CA 1
ATOM 2085 C C . GLY B 1 130 ? 13.914 15.797 10.422 1 93.19 130 GLY B C 1
ATOM 2086 O O . GLY B 1 130 ? 13.727 16.953 10.797 1 93.19 130 GLY B O 1
ATOM 2087 N N . GLN B 1 131 ? 14.828 15.055 10.922 1 94.25 131 GLN B N 1
ATOM 2088 C CA . GLN B 1 131 ? 15.688 15.516 12.008 1 94.25 131 GLN B CA 1
ATOM 2089 C C . GLN B 1 131 ? 16.688 16.562 11.523 1 94.25 131 GLN B C 1
ATOM 2091 O O . GLN B 1 131 ? 17 17.516 12.234 1 94.25 131 GLN B O 1
ATOM 2096 N N . ILE B 1 132 ? 17.156 16.297 10.367 1 92.19 132 ILE B N 1
ATOM 2097 C CA . ILE B 1 132 ? 18.078 17.266 9.781 1 92.19 132 ILE B CA 1
ATOM 2098 C C . ILE B 1 132 ? 17.375 18.594 9.57 1 92.19 132 ILE B C 1
ATOM 2100 O O . ILE B 1 132 ? 17.922 19.656 9.883 1 92.19 132 ILE B O 1
ATOM 2104 N N . LYS B 1 133 ? 16.188 18.578 9.039 1 88 133 LYS B N 1
ATOM 2105 C CA . LYS B 1 133 ? 15.398 19.781 8.797 1 88 133 LYS B CA 1
ATOM 2106 C C . LYS B 1 133 ? 15.125 20.531 10.102 1 88 133 LYS B C 1
ATOM 2108 O O . LYS B 1 133 ? 15.195 21.766 10.148 1 88 133 LYS B O 1
ATOM 2113 N N . LYS B 1 134 ? 14.766 19.75 11.102 1 88.19 134 LYS B N 1
ATOM 2114 C CA . LYS B 1 134 ? 14.484 20.328 12.406 1 88.19 134 LYS B CA 1
ATOM 2115 C C . LYS B 1 134 ? 15.711 21.047 12.961 1 88.19 134 LYS B C 1
ATOM 2117 O O . LYS B 1 134 ? 15.602 22.141 13.531 1 88.19 134 LYS B O 1
ATOM 2122 N N . ASN B 1 135 ? 16.828 20.484 12.836 1 88 135 ASN B N 1
ATOM 2123 C CA . ASN B 1 135 ? 18.062 21.047 13.375 1 88 135 ASN B CA 1
ATOM 2124 C C . ASN B 1 135 ? 18.516 22.266 12.594 1 88 135 ASN B C 1
ATOM 2126 O O . ASN B 1 135 ? 19.219 23.125 13.133 1 88 135 ASN B O 1
ATOM 2130 N N . ARG B 1 136 ? 18.109 22.25 11.375 1 80.56 136 ARG B N 1
ATOM 2131 C CA . ARG B 1 136 ? 18.5 23.391 10.57 1 80.56 136 ARG B CA 1
ATOM 2132 C C . ARG B 1 136 ? 17.641 24.609 10.875 1 80.56 136 ARG B C 1
ATOM 2134 O O . ARG B 1 136 ? 18.062 25.75 10.664 1 80.56 136 ARG B O 1
ATOM 2141 N N . ASN B 1 137 ? 16.438 24.344 11.32 1 72.31 137 ASN B N 1
ATOM 2142 C CA . ASN B 1 137 ? 15.555 25.453 11.648 1 72.31 137 ASN B CA 1
ATOM 2143 C C . ASN B 1 137 ? 15.836 26 13.047 1 72.31 137 ASN B C 1
ATOM 2145 O O . ASN B 1 137 ? 15.227 26.984 13.461 1 72.31 137 ASN B O 1
ATOM 2149 N N . TYR B 1 138 ? 16.766 25.391 13.844 1 60.28 138 TYR B N 1
ATOM 2150 C CA . TYR B 1 138 ? 17.219 25.984 15.102 1 60.28 138 TYR B CA 1
ATOM 2151 C C . TYR B 1 138 ? 18.594 26.594 14.961 1 60.28 138 TYR B C 1
ATOM 2153 O O . TYR B 1 138 ? 19.438 26.078 14.203 1 60.28 138 TYR B O 1
#

Organism: Indibacter alkaliphilus (strain CCUG 57479 / KCTC 22604 / LW1) (NCBI:txid1189612)